Protein AF-A0A5Q4ETY2-F1 (afdb_monomer)

Structure (mmCIF, N/CA/C/O backbone):
data_AF-A0A5Q4ETY2-F1
#
_entry.id   AF-A0A5Q4ETY2-F1
#
loop_
_atom_site.group_PDB
_atom_site.id
_atom_site.type_symbol
_atom_site.label_atom_id
_atom_site.label_alt_id
_atom_site.label_comp_id
_atom_site.label_asym_id
_atom_site.label_entity_id
_atom_site.label_seq_id
_atom_site.pdbx_PDB_ins_code
_atom_site.Cartn_x
_atom_site.Cartn_y
_atom_site.Cartn_z
_atom_site.occupancy
_atom_site.B_iso_or_equiv
_atom_site.auth_seq_id
_atom_site.auth_comp_id
_atom_site.auth_asym_id
_atom_site.auth_atom_id
_atom_site.pdbx_PDB_model_num
ATOM 1 N N . MET A 1 1 ? -18.577 -13.825 6.897 1.00 52.91 1 MET A N 1
ATOM 2 C CA . MET A 1 1 ? -17.342 -14.631 6.805 1.00 52.91 1 MET A CA 1
ATOM 3 C C . MET A 1 1 ? -16.215 -13.731 7.274 1.00 52.91 1 MET A C 1
ATOM 5 O O . MET A 1 1 ? -16.137 -12.620 6.770 1.00 52.91 1 MET A O 1
ATOM 9 N N . GLN A 1 2 ? -15.456 -14.140 8.292 1.00 67.00 2 GLN A N 1
ATOM 10 C CA . GLN A 1 2 ? -14.356 -13.338 8.832 1.00 67.00 2 GLN A CA 1
ATOM 11 C C . GLN A 1 2 ? -13.190 -13.358 7.839 1.00 67.00 2 GLN A C 1
ATOM 13 O O . GLN A 1 2 ? -12.763 -14.435 7.428 1.00 67.00 2 GLN A O 1
ATOM 18 N N . GLU A 1 3 ? -12.705 -12.186 7.436 1.00 76.94 3 GLU A N 1
ATOM 19 C CA . GLU A 1 3 ? -11.568 -12.075 6.523 1.00 76.94 3 GLU A CA 1
ATOM 20 C C . GLU A 1 3 ? -10.256 -12.420 7.245 1.00 76.94 3 GLU A C 1
ATOM 22 O O . GLU A 1 3 ? -9.969 -11.910 8.332 1.00 76.94 3 GLU A O 1
ATOM 27 N N . SER A 1 4 ? -9.447 -13.292 6.640 1.00 89.94 4 SER A N 1
ATOM 28 C CA . SER A 1 4 ? -8.107 -13.605 7.135 1.00 89.94 4 SER A CA 1
ATOM 29 C C . SER A 1 4 ? -7.090 -12.627 6.558 1.00 89.94 4 SER A C 1
ATOM 31 O O . SER A 1 4 ? -6.944 -12.548 5.341 1.00 89.94 4 SER A O 1
ATOM 33 N N . LEU A 1 5 ? -6.309 -11.969 7.422 1.00 90.50 5 LEU A N 1
ATOM 34 C CA . LEU A 1 5 ? -5.205 -11.095 7.005 1.00 90.50 5 LEU A CA 1
ATOM 35 C C . LEU A 1 5 ? -4.257 -11.795 6.020 1.00 90.50 5 LEU A C 1
ATOM 37 O O . LEU A 1 5 ? -3.812 -11.191 5.051 1.00 90.50 5 LEU A O 1
ATOM 41 N N . VAL A 1 6 ? -3.970 -13.080 6.246 1.00 90.06 6 VAL A N 1
ATOM 42 C CA . VAL A 1 6 ? -3.090 -13.874 5.375 1.00 90.06 6 VAL A CA 1
ATOM 43 C C . VAL A 1 6 ? -3.687 -14.022 3.975 1.00 90.06 6 VAL A C 1
ATOM 45 O O . VAL A 1 6 ? -2.955 -13.945 2.992 1.00 90.06 6 VAL A O 1
ATOM 48 N N . GLN A 1 7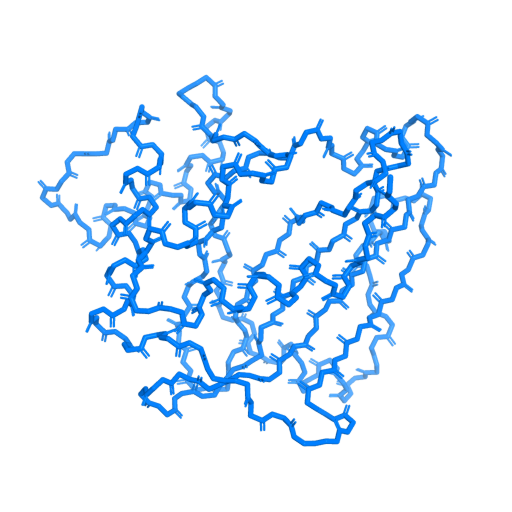 ? -5.007 -14.198 3.866 1.00 90.00 7 GLN A N 1
ATOM 49 C CA . GLN A 1 7 ? -5.684 -14.285 2.571 1.00 90.00 7 GLN A CA 1
ATOM 50 C C . GLN A 1 7 ? -5.663 -12.939 1.843 1.00 90.00 7 GLN A C 1
ATOM 52 O O . GLN A 1 7 ? -5.325 -12.910 0.663 1.00 90.00 7 GLN A O 1
ATOM 57 N N . THR A 1 8 ? -5.937 -11.835 2.545 1.00 90.56 8 THR A N 1
ATOM 58 C CA . THR A 1 8 ? -5.862 -10.478 1.978 1.00 90.56 8 THR A CA 1
ATOM 59 C C . THR A 1 8 ? -4.449 -10.165 1.479 1.00 90.56 8 THR A C 1
ATOM 61 O O . THR A 1 8 ? -4.264 -9.688 0.361 1.00 90.56 8 THR A O 1
ATOM 64 N N . ILE A 1 9 ? -3.425 -10.505 2.270 1.00 90.19 9 ILE A N 1
ATOM 65 C CA . ILE A 1 9 ? -2.016 -10.377 1.879 1.00 90.19 9 ILE A CA 1
ATOM 66 C C . ILE A 1 9 ? -1.708 -11.208 0.631 1.00 90.19 9 ILE A C 1
ATOM 68 O O . ILE A 1 9 ? -1.066 -10.710 -0.291 1.00 90.19 9 ILE A O 1
ATOM 72 N N . LEU A 1 10 ? -2.160 -12.462 0.582 1.00 88.62 10 LEU A N 1
ATOM 73 C CA . LEU A 1 10 ? -1.915 -13.334 -0.564 1.00 88.62 10 LEU A CA 1
ATOM 74 C C . LEU A 1 10 ? -2.568 -12.785 -1.838 1.00 88.62 10 LEU A C 1
ATOM 76 O O . LEU A 1 10 ? -1.923 -12.758 -2.880 1.00 88.62 10 LEU A O 1
ATOM 80 N N . GLN A 1 11 ? -3.809 -12.299 -1.759 1.00 90.56 11 GLN A N 1
ATOM 81 C CA . GLN A 1 11 ? -4.493 -11.665 -2.892 1.00 90.56 11 GLN A CA 1
ATOM 82 C C . GLN A 1 11 ? -3.738 -10.430 -3.392 1.00 90.56 11 GLN A C 1
ATOM 84 O O . GLN A 1 11 ? -3.557 -10.268 -4.596 1.00 90.56 11 GLN A O 1
ATOM 89 N N . GLN A 1 12 ? -3.249 -9.598 -2.472 1.00 89.12 12 GLN A N 1
ATOM 90 C CA . GLN A 1 12 ? -2.416 -8.438 -2.786 1.00 89.12 12 GLN A CA 1
ATOM 91 C C . GLN A 1 12 ? -1.116 -8.824 -3.496 1.00 89.12 12 GLN A C 1
ATOM 93 O O . GLN A 1 12 ? -0.747 -8.184 -4.479 1.00 89.12 12 GLN A O 1
ATOM 98 N N . LEU A 1 13 ? -0.430 -9.867 -3.023 1.00 87.19 13 LEU A N 1
ATOM 99 C CA . LEU A 1 13 ? 0.793 -10.365 -3.654 1.00 87.19 13 LEU A CA 1
ATOM 100 C C . LEU A 1 13 ? 0.520 -10.910 -5.056 1.00 87.19 13 LEU A C 1
ATOM 102 O O . LEU A 1 13 ? 1.205 -10.505 -5.987 1.00 87.19 13 LEU A O 1
ATOM 106 N N . LEU A 1 14 ? -0.501 -11.762 -5.208 1.00 88.31 14 LEU A N 1
ATOM 107 C CA . LEU A 1 14 ? -0.879 -12.354 -6.494 1.00 88.31 14 LEU A CA 1
ATOM 108 C C . LEU A 1 14 ? -1.266 -11.279 -7.513 1.00 88.31 14 LEU A C 1
ATOM 110 O O . LEU A 1 14 ? -0.741 -11.246 -8.618 1.00 88.31 14 LEU A O 1
ATOM 114 N N . ALA A 1 15 ? -2.121 -10.330 -7.132 1.00 89.56 15 ALA A N 1
ATOM 115 C CA . ALA A 1 15 ? -2.534 -9.266 -8.042 1.00 89.56 15 ALA A CA 1
ATOM 116 C C . ALA A 1 15 ? -1.369 -8.358 -8.477 1.00 89.56 15 ALA A C 1
ATOM 118 O O . ALA A 1 15 ? -1.445 -7.726 -9.527 1.00 89.56 15 ALA A O 1
ATOM 119 N N . ARG A 1 16 ? -0.299 -8.278 -7.675 1.00 85.25 16 ARG A N 1
ATOM 120 C CA . ARG A 1 16 ? 0.909 -7.483 -7.954 1.00 85.25 16 ARG A CA 1
ATOM 121 C C . ARG A 1 16 ? 2.041 -8.282 -8.601 1.00 85.25 16 ARG A C 1
ATOM 123 O O . ARG A 1 16 ? 3.030 -7.674 -9.008 1.00 85.25 16 ARG A O 1
ATOM 130 N N . SER A 1 17 ? 1.935 -9.607 -8.663 1.00 85.75 17 SER A N 1
ATOM 131 C CA . SER A 1 17 ? 2.822 -10.442 -9.479 1.00 85.75 17 SER A CA 1
ATOM 132 C C . SER A 1 17 ? 2.385 -10.493 -10.941 1.00 85.75 17 SER A C 1
ATOM 134 O O . SER A 1 17 ? 3.170 -10.907 -11.788 1.00 85.75 17 SER A O 1
ATOM 136 N N . GLU A 1 18 ? 1.154 -10.072 -11.241 1.00 89.50 18 GLU A N 1
ATOM 137 C CA . GLU A 1 18 ? 0.648 -10.024 -12.609 1.00 89.50 18 GLU A CA 1
ATOM 138 C C . GLU A 1 18 ? 1.283 -8.910 -13.447 1.00 89.50 18 GLU A C 1
ATOM 140 O O . GLU A 1 18 ? 1.480 -7.784 -12.989 1.00 89.50 18 GLU A O 1
ATOM 145 N N . ARG A 1 19 ? 1.480 -9.222 -14.732 1.00 87.62 19 ARG A N 1
ATOM 146 C CA . ARG A 1 19 ? 2.031 -8.329 -15.766 1.00 87.62 19 ARG A CA 1
ATOM 147 C C . ARG A 1 19 ? 1.065 -7.254 -16.259 1.00 87.62 19 ARG A C 1
ATOM 149 O O . ARG A 1 19 ? 1.434 -6.447 -17.107 1.00 87.62 19 ARG A O 1
ATOM 156 N N . GLU A 1 20 ? -0.163 -7.247 -15.757 1.00 90.75 20 GLU A N 1
ATOM 157 C CA . GLU A 1 20 ? -1.204 -6.315 -16.170 1.00 90.75 20 GLU A CA 1
ATOM 158 C C . GLU A 1 20 ? -1.696 -5.494 -14.971 1.00 90.75 20 GLU A C 1
ATOM 160 O O . GLU A 1 20 ? -2.181 -6.066 -13.988 1.00 90.75 20 GLU A O 1
ATOM 165 N N . PRO A 1 21 ? -1.663 -4.148 -15.043 1.00 90.38 21 PRO A N 1
ATOM 166 C CA . PRO A 1 21 ? -2.183 -3.293 -13.976 1.00 90.38 21 PRO A CA 1
ATOM 167 C C . PRO A 1 21 ? -3.648 -3.571 -13.617 1.00 90.38 21 PRO A C 1
ATOM 169 O O . PRO A 1 21 ? -4.061 -3.355 -12.476 1.00 90.38 21 PRO A O 1
ATOM 172 N N . ASP A 1 22 ? -4.442 -4.034 -14.586 1.00 93.69 22 ASP A N 1
ATOM 173 C CA . ASP A 1 22 ? -5.883 -4.228 -14.434 1.00 93.69 22 ASP A CA 1
ATOM 174 C C . ASP A 1 22 ? -6.240 -5.327 -13.427 1.00 93.69 22 ASP A C 1
ATOM 176 O O . ASP A 1 22 ? -7.296 -5.230 -12.794 1.00 93.69 22 ASP A O 1
ATOM 180 N N . THR A 1 23 ? -5.359 -6.303 -13.178 1.00 92.38 23 THR A N 1
ATOM 181 C CA . THR A 1 23 ? -5.572 -7.286 -12.105 1.00 92.38 23 THR A CA 1
ATOM 182 C C . THR A 1 23 ? -5.571 -6.605 -10.741 1.00 92.38 23 THR A C 1
ATOM 184 O O . THR A 1 23 ? -6.509 -6.778 -9.956 1.00 92.38 23 THR A O 1
ATOM 187 N N . TYR A 1 24 ? -4.563 -5.772 -10.462 1.00 91.31 24 TYR A N 1
ATOM 188 C CA . TYR A 1 24 ? -4.511 -5.015 -9.213 1.00 91.31 24 TYR A CA 1
ATOM 189 C C . TYR A 1 24 ? -5.669 -4.024 -9.100 1.00 91.31 24 TYR A C 1
ATOM 191 O O . TYR A 1 24 ? -6.286 -3.921 -8.041 1.00 91.31 24 TYR A O 1
ATOM 199 N N . LEU A 1 25 ? -6.002 -3.315 -10.181 1.00 92.88 25 LEU A N 1
ATOM 200 C CA . LEU A 1 25 ? -7.131 -2.383 -10.169 1.00 92.88 25 LEU A CA 1
ATOM 201 C C . LEU A 1 25 ? -8.453 -3.106 -9.905 1.00 92.88 25 LEU A C 1
ATOM 203 O O . LEU A 1 25 ? -9.274 -2.590 -9.156 1.00 92.88 25 LEU A O 1
ATOM 207 N N . SER A 1 26 ? -8.648 -4.302 -10.461 1.00 93.69 26 SER A N 1
ATOM 208 C CA . SER A 1 26 ? -9.836 -5.118 -10.201 1.00 93.69 26 SER A CA 1
ATOM 209 C C . SER A 1 26 ? -9.905 -5.552 -8.743 1.00 93.69 26 SER A C 1
ATOM 211 O O . SER A 1 26 ? -10.959 -5.404 -8.131 1.00 93.69 26 SER A O 1
ATOM 213 N N . LEU A 1 27 ? -8.799 -6.016 -8.149 1.00 92.06 27 LEU A N 1
ATOM 214 C CA . LEU A 1 27 ? -8.739 -6.288 -6.709 1.00 92.06 27 LEU A CA 1
ATOM 215 C C . LEU A 1 27 ? -9.115 -5.035 -5.906 1.00 92.06 27 LEU A C 1
ATOM 217 O O . LEU A 1 27 ? -9.975 -5.098 -5.032 1.00 92.06 27 LEU A O 1
ATOM 221 N N . ALA A 1 28 ? -8.522 -3.891 -6.247 1.00 90.56 28 ALA A N 1
ATOM 222 C CA . ALA A 1 28 ? -8.706 -2.632 -5.538 1.00 90.56 28 ALA A CA 1
ATOM 223 C C . ALA A 1 28 ? -10.161 -2.127 -5.520 1.00 90.56 28 ALA A C 1
ATOM 225 O O . ALA A 1 28 ? -10.555 -1.516 -4.527 1.00 90.56 28 ALA A O 1
ATOM 226 N N . GLU A 1 29 ? -10.949 -2.399 -6.567 1.00 90.44 29 GLU A N 1
ATOM 227 C CA . GLU A 1 29 ? -12.394 -2.094 -6.617 1.00 90.44 29 GLU A CA 1
ATOM 228 C C . GLU A 1 29 ? -13.228 -2.947 -5.652 1.00 90.44 29 GLU A C 1
ATOM 230 O O . GLU A 1 29 ? -14.299 -2.528 -5.218 1.00 90.44 29 GLU A O 1
ATOM 235 N N . HIS A 1 30 ? -12.761 -4.154 -5.326 1.00 87.19 30 HIS A N 1
ATOM 236 C CA . HIS A 1 30 ? -13.459 -5.061 -4.412 1.00 87.19 30 HIS A CA 1
ATOM 237 C C . HIS A 1 30 ? -13.037 -4.860 -2.952 1.00 87.19 30 HIS A C 1
ATOM 239 O O . HIS A 1 30 ? -13.728 -5.317 -2.036 1.00 87.19 30 HIS A O 1
ATOM 245 N N . GLU A 1 31 ? -11.922 -4.169 -2.709 1.00 86.31 31 GLU A N 1
ATOM 246 C CA . GLU A 1 31 ? -11.515 -3.793 -1.361 1.00 86.31 31 GLU A CA 1
ATOM 247 C C . GLU A 1 31 ? -12.444 -2.714 -0.799 1.00 86.31 31 GLU A C 1
ATOM 249 O O . GLU A 1 31 ? -12.913 -1.829 -1.512 1.00 86.31 31 GLU A O 1
ATOM 254 N N . ARG A 1 32 ? -12.685 -2.732 0.517 1.00 84.06 32 ARG A N 1
ATOM 255 C CA . ARG A 1 32 ? -13.557 -1.750 1.193 1.00 84.06 32 ARG A CA 1
ATOM 256 C C . ARG A 1 32 ? -12.852 -0.406 1.418 1.00 84.06 32 ARG A C 1
ATOM 258 O O . ARG A 1 32 ? -12.768 0.109 2.533 1.00 84.06 32 ARG A O 1
ATOM 265 N N . THR A 1 33 ? -12.331 0.143 0.334 1.00 87.94 33 THR A N 1
ATOM 266 C CA . THR A 1 33 ? -11.695 1.455 0.209 1.00 87.94 33 THR A CA 1
ATOM 267 C C . THR A 1 33 ? -12.394 2.219 -0.908 1.00 87.94 33 THR A C 1
ATOM 269 O O . THR A 1 33 ? -13.101 1.625 -1.717 1.00 87.94 33 THR A O 1
ATOM 272 N N . ARG A 1 34 ? -12.208 3.534 -0.972 1.00 91.31 34 ARG A N 1
ATOM 273 C CA . ARG A 1 34 ? -12.668 4.336 -2.112 1.00 91.31 34 ARG A CA 1
ATOM 274 C C . ARG A 1 34 ? -11.490 4.991 -2.802 1.00 91.31 34 ARG A C 1
ATOM 276 O O . ARG A 1 34 ? -10.504 5.312 -2.146 1.00 91.31 34 ARG A O 1
ATOM 283 N N . TRP A 1 35 ? -11.612 5.270 -4.090 1.00 92.81 35 TRP A N 1
ATOM 284 C CA . TRP A 1 35 ? -10.650 6.121 -4.781 1.00 92.81 35 TRP A CA 1
ATOM 285 C C . TRP A 1 35 ? -10.584 7.512 -4.139 1.00 92.81 35 TRP A C 1
ATOM 287 O O . TRP A 1 35 ? -11.595 8.044 -3.659 1.00 92.81 35 TRP A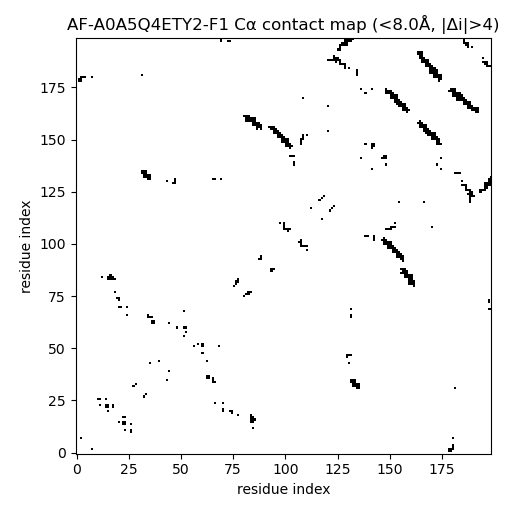 O 1
ATOM 297 N N . ILE A 1 36 ? -9.380 8.082 -4.113 1.00 92.81 36 ILE A N 1
ATOM 298 C CA . ILE A 1 36 ? -9.193 9.502 -3.829 1.00 92.81 36 ILE A CA 1
ATOM 299 C C . ILE A 1 36 ? -9.944 10.322 -4.891 1.00 92.81 36 ILE A C 1
ATOM 301 O O . ILE A 1 36 ? -9.931 9.977 -6.075 1.00 92.81 36 ILE A O 1
ATOM 305 N N . SER A 1 37 ? -10.638 11.372 -4.469 1.00 93.06 37 SER A N 1
ATOM 306 C CA . SER A 1 37 ? -11.443 12.246 -5.322 1.00 93.06 37 SER A CA 1
ATOM 307 C C . SER A 1 37 ? -10.919 13.679 -5.298 1.00 93.06 37 SER A C 1
ATOM 309 O O . SER A 1 37 ? -10.107 14.056 -4.453 1.00 93.06 37 SER A O 1
ATOM 311 N N . GLU A 1 38 ? -11.399 14.520 -6.212 1.00 93.88 38 GLU A N 1
ATOM 312 C CA . GLU A 1 38 ? -11.041 15.945 -6.253 1.00 93.88 38 GLU A CA 1
ATOM 313 C C . GLU A 1 38 ? -11.383 16.711 -4.962 1.00 93.88 38 GLU A C 1
ATOM 315 O O . GLU A 1 38 ? -10.762 17.734 -4.677 1.00 93.88 38 GLU A O 1
ATOM 320 N N . GLN A 1 39 ? -12.339 16.196 -4.184 1.00 92.88 39 GLN A N 1
ATOM 321 C CA . GLN A 1 39 ? -12.824 16.784 -2.934 1.00 92.88 39 GLN A CA 1
ATOM 322 C C . GLN A 1 39 ? -11.944 16.415 -1.734 1.00 92.88 39 GLN A C 1
ATOM 324 O O . GLN A 1 39 ? -12.093 17.004 -0.662 1.00 92.88 39 GLN A O 1
ATOM 329 N N . ASP A 1 40 ? -11.045 15.438 -1.889 1.00 92.00 40 ASP A N 1
ATOM 330 C CA . ASP A 1 40 ? -10.141 15.043 -0.817 1.00 92.00 40 ASP A CA 1
ATOM 331 C C . ASP A 1 40 ? -9.101 16.129 -0.506 1.00 92.00 40 ASP A C 1
ATOM 333 O O . ASP A 1 40 ? -8.696 16.887 -1.397 1.00 92.00 40 ASP A O 1
ATOM 337 N N . PRO A 1 41 ? -8.627 16.202 0.755 1.00 90.94 41 PRO A N 1
ATOM 338 C CA . PRO A 1 41 ? -7.659 17.205 1.176 1.00 90.94 41 PRO A CA 1
ATOM 339 C C . PRO A 1 41 ? -6.417 17.255 0.278 1.00 90.94 41 PRO A C 1
ATOM 341 O O . PRO A 1 41 ? -5.852 16.225 -0.090 1.00 90.94 41 PRO A O 1
ATOM 344 N N . GLU A 1 42 ? -5.923 18.466 0.001 1.00 90.44 42 GLU A N 1
ATOM 345 C CA . GLU A 1 42 ? -4.766 18.696 -0.881 1.00 90.44 42 GLU A CA 1
ATOM 346 C C . GLU A 1 42 ? -3.524 17.887 -0.473 1.00 90.44 42 GLU A C 1
ATOM 348 O O . GLU A 1 42 ? -2.734 17.480 -1.320 1.00 90.44 42 GLU A O 1
ATOM 353 N N . GLN A 1 43 ? -3.362 17.606 0.822 1.00 88.19 43 GLN A N 1
ATOM 354 C CA . GLN A 1 43 ? -2.254 16.801 1.337 1.00 88.19 43 GLN A CA 1
ATOM 355 C C . GLN A 1 43 ? -2.206 15.381 0.743 1.00 88.19 43 GLN A C 1
ATOM 357 O O . GLN A 1 43 ? -1.110 14.862 0.535 1.00 88.19 43 GLN A O 1
ATOM 362 N N . GLU A 1 44 ? -3.362 14.773 0.449 1.00 86.50 44 GLU A N 1
ATOM 363 C CA . GLU A 1 44 ? -3.444 13.424 -0.125 1.00 86.50 44 GLU A CA 1
ATOM 364 C C . GLU A 1 44 ? -3.001 13.451 -1.599 1.00 86.50 44 GLU A C 1
ATOM 366 O O . GLU A 1 44 ? -2.308 12.554 -2.078 1.00 86.50 44 GLU A O 1
ATOM 371 N N . TRP A 1 45 ? -3.308 14.547 -2.302 1.00 90.38 45 TRP A N 1
ATOM 372 C CA . TRP A 1 45 ? -2.928 14.761 -3.698 1.00 90.38 45 TRP A CA 1
ATOM 373 C C . TRP A 1 45 ? -1.488 15.225 -3.892 1.00 90.38 45 TRP A C 1
ATOM 375 O O . TRP A 1 45 ? -0.882 14.896 -4.910 1.00 90.38 45 TRP A O 1
ATOM 385 N N . ARG A 1 46 ? -0.923 15.977 -2.943 1.00 89.69 46 ARG A N 1
ATOM 386 C CA . ARG A 1 46 ? 0.381 16.644 -3.087 1.00 89.69 46 ARG A CA 1
ATOM 387 C C . ARG A 1 46 ? 1.484 15.695 -3.548 1.00 89.69 46 ARG A C 1
ATOM 389 O O . ARG A 1 46 ? 2.216 16.002 -4.484 1.00 89.69 46 ARG A O 1
ATOM 396 N N . LEU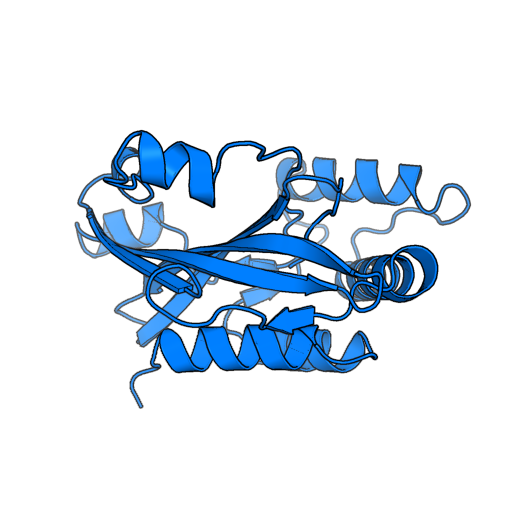 A 1 47 ? 1.601 14.545 -2.889 1.00 85.12 47 LEU A N 1
ATOM 397 C CA . LEU A 1 47 ? 2.631 13.556 -3.201 1.00 85.12 47 LEU A CA 1
ATOM 398 C C . LEU A 1 47 ? 2.376 12.899 -4.567 1.00 85.12 47 LEU A C 1
ATOM 400 O O . LEU A 1 47 ? 3.297 12.784 -5.374 1.00 85.12 47 LEU A O 1
ATOM 404 N N . ILE A 1 48 ? 1.124 12.538 -4.857 1.00 89.88 48 ILE A N 1
ATOM 405 C CA . ILE A 1 48 ? 0.722 11.951 -6.143 1.00 89.88 48 ILE A CA 1
ATOM 406 C C . ILE A 1 48 ? 1.044 12.906 -7.294 1.00 89.88 48 ILE A C 1
ATOM 408 O O . ILE A 1 48 ? 1.641 12.491 -8.285 1.00 89.88 48 ILE A O 1
ATOM 412 N N . LYS A 1 49 ? 0.700 14.188 -7.140 1.00 91.62 49 LYS A N 1
ATOM 413 C CA . LYS A 1 49 ? 0.950 15.236 -8.130 1.00 91.62 49 LYS A CA 1
ATOM 414 C C . LYS A 1 49 ? 2.436 15.373 -8.438 1.00 91.62 49 LYS A C 1
ATOM 416 O O . LYS A 1 49 ? 2.818 15.286 -9.598 1.00 91.62 49 LYS A O 1
ATOM 421 N N . MET A 1 50 ? 3.275 15.498 -7.407 1.00 89.50 50 MET A N 1
ATOM 422 C CA . MET A 1 50 ? 4.728 15.599 -7.587 1.00 89.50 50 MET A CA 1
ATOM 423 C C . MET A 1 50 ? 5.300 14.394 -8.344 1.00 89.50 50 MET A C 1
ATOM 425 O O . MET A 1 50 ? 6.152 14.555 -9.215 1.00 89.50 50 MET A O 1
ATOM 429 N N . ARG A 1 51 ? 4.829 13.178 -8.035 1.00 88.25 51 ARG A N 1
ATOM 430 C CA . ARG A 1 51 ? 5.253 11.967 -8.752 1.00 88.25 51 ARG A CA 1
ATOM 431 C C . ARG A 1 51 ? 4.750 11.959 -10.196 1.00 88.25 51 ARG A C 1
ATOM 433 O O . ARG A 1 51 ? 5.505 11.573 -11.081 1.00 88.25 51 ARG A O 1
ATOM 440 N N . HIS A 1 52 ? 3.511 12.391 -10.428 1.00 90.94 52 HIS A N 1
ATOM 441 C CA . HIS A 1 52 ? 2.897 12.441 -11.755 1.00 90.94 52 HIS A CA 1
ATOM 442 C C . HIS A 1 52 ? 3.652 13.397 -12.672 1.00 90.94 52 HIS A C 1
ATOM 444 O O . HIS A 1 52 ? 4.058 13.002 -13.755 1.00 90.94 52 HIS A O 1
ATOM 450 N N . GLU A 1 53 ? 3.892 14.625 -12.218 1.00 92.00 53 GLU A N 1
ATOM 451 C CA . GLU A 1 53 ? 4.622 15.644 -12.980 1.00 92.00 53 GLU A CA 1
ATOM 452 C C . GLU A 1 53 ? 6.073 15.222 -13.262 1.00 92.00 53 GLU A C 1
ATOM 454 O O . GLU A 1 53 ? 6.616 15.559 -14.308 1.00 92.00 53 GLU A O 1
ATOM 459 N N . GLY A 1 54 ? 6.692 14.448 -12.363 1.00 90.12 54 GLY A N 1
ATOM 460 C CA . GLY A 1 54 ? 8.043 13.924 -12.566 1.00 90.12 54 GLY A CA 1
ATOM 461 C C . GLY A 1 54 ? 8.138 12.765 -13.565 1.00 90.12 54 GLY A C 1
ATOM 462 O O . GLY A 1 54 ? 9.147 12.652 -14.253 1.00 90.12 54 GLY A O 1
ATOM 463 N N . LEU A 1 55 ? 7.126 11.894 -13.635 1.00 89.38 55 LEU A N 1
ATOM 464 C CA . LEU A 1 55 ? 7.125 10.733 -14.539 1.00 89.38 55 LEU A CA 1
ATOM 465 C C . LEU A 1 55 ? 6.464 11.012 -15.891 1.00 89.38 55 LEU A C 1
ATOM 467 O O . LEU A 1 55 ? 6.834 10.405 -16.892 1.00 89.38 55 LEU A O 1
ATOM 471 N N . PHE A 1 56 ? 5.481 11.908 -15.918 1.00 92.75 56 PHE A N 1
ATOM 472 C CA . PHE A 1 56 ? 4.646 12.190 -17.080 1.00 92.75 56 PHE A CA 1
ATOM 473 C C . PHE A 1 56 ? 4.542 13.706 -17.311 1.00 92.75 56 PHE A C 1
ATOM 475 O O . PHE A 1 56 ? 3.450 14.268 -17.198 1.00 92.75 56 PHE A O 1
ATOM 482 N N . PRO A 1 57 ? 5.661 14.388 -17.618 1.00 92.31 57 PRO A N 1
ATOM 483 C CA . PRO A 1 57 ? 5.698 15.849 -17.718 1.00 92.31 57 PRO A CA 1
ATOM 484 C C . PRO A 1 57 ? 4.751 16.412 -18.791 1.00 92.31 57 PRO A C 1
ATOM 486 O O . PRO A 1 57 ? 4.234 17.514 -18.631 1.00 92.31 57 PRO A O 1
ATOM 489 N N . ASP A 1 58 ? 4.475 15.640 -19.845 1.00 93.75 58 ASP A N 1
ATOM 490 C CA . ASP A 1 58 ? 3.610 16.048 -20.959 1.00 93.75 58 ASP A CA 1
ATOM 491 C C . ASP A 1 58 ? 2.119 15.745 -20.728 1.00 93.75 58 ASP A C 1
ATOM 493 O O . ASP A 1 58 ? 1.269 16.073 -21.559 1.00 93.75 58 ASP A O 1
ATOM 497 N N . ILE A 1 59 ? 1.774 15.104 -19.609 1.00 93.06 59 ILE A N 1
ATOM 498 C CA . ILE A 1 59 ? 0.397 14.738 -19.276 1.00 93.06 59 ILE A CA 1
ATOM 499 C C . ILE A 1 59 ? -0.129 15.697 -18.209 1.00 93.06 59 ILE A C 1
ATOM 501 O O . ILE A 1 59 ? 0.457 15.856 -17.139 1.00 93.06 59 ILE A O 1
ATOM 505 N N . HIS A 1 60 ? -1.284 16.312 -18.469 1.00 93.12 60 HIS A N 1
ATOM 506 C CA . HIS A 1 60 ? -1.927 17.176 -17.485 1.00 93.12 60 HIS A CA 1
ATOM 507 C C . HIS A 1 60 ? -2.406 16.373 -16.268 1.00 93.12 60 HIS A C 1
ATOM 509 O O . HIS A 1 60 ? -3.081 15.352 -16.400 1.00 93.12 60 HIS A O 1
ATOM 515 N N . PHE A 1 61 ? -2.086 16.862 -15.072 1.00 93.69 61 PHE A N 1
ATOM 516 C CA . PHE A 1 61 ? -2.548 16.274 -13.822 1.00 93.69 61 PHE A CA 1
ATOM 517 C C . PHE A 1 61 ? -4.047 16.544 -13.610 1.00 93.69 61 PHE A C 1
ATOM 519 O O . PHE A 1 61 ? -4.453 17.693 -13.440 1.00 93.69 61 PHE A O 1
ATOM 526 N N . ASN A 1 62 ? -4.863 15.487 -13.567 1.00 92.50 62 ASN A N 1
ATOM 527 C CA . ASN A 1 62 ? -6.315 15.581 -13.401 1.00 92.50 62 ASN A CA 1
ATOM 528 C C . ASN A 1 62 ? -6.796 14.778 -12.182 1.00 92.50 62 ASN A C 1
ATOM 530 O O . ASN A 1 62 ? -6.788 13.550 -12.198 1.00 92.50 62 ASN A O 1
ATOM 534 N N . LYS A 1 63 ? -7.299 15.456 -11.144 1.00 92.44 63 LYS A N 1
ATOM 535 C CA . LYS A 1 63 ? -7.782 14.809 -9.909 1.00 92.44 63 LYS A CA 1
ATOM 536 C C . LYS A 1 63 ? -8.995 13.888 -10.103 1.00 92.44 63 LYS A C 1
ATOM 538 O O . LYS A 1 63 ? -9.241 13.032 -9.259 1.00 92.44 63 LYS A O 1
ATOM 543 N N . ASN A 1 64 ? -9.716 14.005 -11.215 1.00 92.81 64 ASN A N 1
ATOM 544 C CA . ASN A 1 64 ? -10.841 13.121 -11.535 1.00 92.81 64 ASN A CA 1
ATOM 545 C C . ASN A 1 64 ? -10.408 11.769 -12.129 1.00 92.81 64 ASN A C 1
ATOM 547 O O . ASN A 1 64 ? -11.234 10.889 -12.353 1.00 92.81 64 ASN A O 1
ATOM 551 N N . GLU A 1 65 ? -9.107 11.570 -12.343 1.00 93.19 65 GLU A N 1
ATOM 552 C CA . GLU A 1 65 ? -8.545 10.394 -13.008 1.00 93.19 65 GLU A CA 1
ATOM 553 C C . GLU A 1 65 ? -7.695 9.523 -12.070 1.00 93.19 65 GLU A C 1
ATOM 555 O O . GLU A 1 65 ? -6.795 8.828 -12.531 1.00 93.19 65 GLU A O 1
ATOM 560 N N . ALA A 1 66 ? -7.956 9.521 -10.755 1.00 92.81 66 ALA A N 1
ATOM 561 C CA . ALA A 1 66 ? -7.174 8.769 -9.759 1.00 92.81 66 ALA A CA 1
ATOM 562 C C . ALA A 1 66 ? -6.839 7.329 -10.191 1.00 92.81 66 ALA A C 1
ATOM 564 O O . ALA A 1 66 ? -5.675 6.924 -10.191 1.00 92.81 66 ALA A O 1
ATOM 565 N N . LYS A 1 67 ? -7.853 6.575 -10.631 1.00 94.31 67 LYS A N 1
ATOM 566 C CA . LYS A 1 67 ? -7.695 5.195 -11.108 1.00 94.31 67 LYS A CA 1
ATOM 567 C C . LYS A 1 67 ? -6.811 5.100 -12.354 1.00 94.31 67 LYS A C 1
ATOM 569 O O . LYS A 1 67 ? -5.950 4.227 -12.434 1.00 94.31 67 LYS A O 1
ATOM 574 N N . LEU A 1 68 ? -7.003 5.997 -13.321 1.00 94.38 68 LEU A N 1
ATOM 575 C CA . LEU A 1 68 ? -6.214 6.029 -14.554 1.00 94.38 68 LEU A CA 1
ATOM 576 C C . LEU A 1 68 ? -4.760 6.437 -14.277 1.00 94.38 68 LEU A C 1
ATOM 578 O O . LEU A 1 68 ? -3.841 5.857 -14.850 1.00 94.38 68 LEU A O 1
ATOM 582 N N . MET A 1 69 ? -4.533 7.377 -13.359 1.00 93.94 69 MET A N 1
ATOM 583 C CA . MET A 1 69 ? -3.194 7.748 -12.902 1.00 93.94 69 MET A CA 1
ATOM 584 C C . MET A 1 69 ? -2.483 6.571 -12.235 1.00 93.94 69 MET A C 1
ATOM 586 O O . MET A 1 69 ? -1.337 6.284 -12.576 1.00 93.94 69 MET A O 1
ATOM 590 N N . LEU A 1 70 ? -3.166 5.837 -11.351 1.00 93.25 70 LEU A N 1
ATOM 591 C CA . LEU A 1 70 ? -2.602 4.625 -10.765 1.00 93.25 70 LEU A CA 1
ATOM 592 C C . LEU A 1 70 ? -2.283 3.575 -11.838 1.00 93.25 70 LEU A C 1
ATOM 594 O O . LEU A 1 70 ? -1.199 2.998 -11.806 1.00 93.25 70 LEU A O 1
ATOM 598 N N . ARG A 1 71 ? -3.179 3.359 -12.813 1.00 93.69 71 ARG A N 1
ATOM 599 C CA . ARG A 1 71 ? -2.927 2.460 -13.953 1.00 93.69 71 ARG A CA 1
ATOM 600 C C . ARG A 1 71 ? -1.627 2.827 -14.670 1.00 93.69 71 ARG A C 1
ATOM 602 O O . ARG A 1 71 ? -0.801 1.951 -14.898 1.00 93.69 71 ARG A O 1
ATOM 609 N N . ARG A 1 72 ? -1.431 4.115 -14.985 1.00 92.94 72 ARG A N 1
ATOM 610 C CA . ARG A 1 72 ? -0.215 4.626 -15.644 1.00 92.94 72 ARG A CA 1
ATOM 611 C C . ARG A 1 72 ? 1.032 4.406 -14.793 1.00 92.94 72 ARG A C 1
ATOM 613 O O . ARG A 1 72 ? 2.048 3.983 -15.327 1.00 92.94 72 ARG A O 1
ATOM 620 N N . PHE A 1 73 ? 0.963 4.652 -13.485 1.00 91.25 73 PHE A N 1
ATOM 621 C CA . PHE A 1 73 ? 2.094 4.398 -12.591 1.00 91.25 73 PHE A CA 1
ATOM 622 C C . PHE A 1 73 ? 2.462 2.921 -12.504 1.00 91.25 73 PHE A C 1
ATOM 624 O O . PHE A 1 73 ? 3.643 2.595 -12.565 1.00 91.25 73 PHE A O 1
ATOM 631 N N . LEU A 1 74 ? 1.477 2.032 -12.382 1.00 89.31 74 LEU A N 1
ATOM 632 C CA . LEU A 1 74 ? 1.727 0.592 -12.373 1.00 89.31 74 LEU A CA 1
ATOM 633 C C . LEU A 1 74 ? 2.336 0.143 -13.701 1.00 89.31 74 LEU A C 1
ATOM 635 O O . LEU A 1 74 ? 3.355 -0.534 -13.686 1.00 89.31 74 LEU A O 1
ATOM 639 N N . GLN A 1 75 ? 1.777 0.590 -14.829 1.00 91.50 75 GLN A N 1
ATOM 640 C CA . GLN A 1 75 ? 2.313 0.277 -16.153 1.00 91.50 75 GLN A CA 1
ATOM 641 C C . GLN A 1 75 ? 3.759 0.763 -16.313 1.00 91.50 75 GLN A C 1
ATOM 643 O O . GLN A 1 75 ? 4.622 -0.007 -16.710 1.00 91.50 75 GLN A O 1
ATOM 648 N N . HIS A 1 76 ? 4.052 2.003 -15.916 1.00 89.56 76 HIS A N 1
ATOM 649 C CA . HIS A 1 76 ? 5.408 2.547 -15.964 1.00 89.56 76 HIS A CA 1
ATOM 650 C C . HIS A 1 76 ? 6.400 1.731 -15.120 1.00 89.56 76 HIS A C 1
ATOM 652 O O . HIS A 1 76 ? 7.504 1.443 -15.570 1.00 89.56 76 HIS A O 1
ATOM 658 N N . GLU A 1 77 ? 6.028 1.323 -13.900 1.00 84.69 77 GLU A N 1
ATOM 659 C CA . GLU A 1 77 ? 6.902 0.479 -13.073 1.00 84.69 77 GLU A CA 1
ATOM 660 C C . GLU A 1 77 ? 7.060 -0.939 -13.666 1.00 84.69 77 GLU A C 1
ATOM 662 O O . GLU A 1 77 ? 8.079 -1.591 -13.437 1.00 84.69 77 GLU A O 1
ATOM 667 N N . LEU A 1 78 ? 6.083 -1.458 -14.410 1.00 85.31 78 LEU A N 1
ATOM 668 C CA . LEU A 1 78 ? 6.215 -2.737 -15.118 1.00 85.31 78 LEU A CA 1
ATOM 669 C C . LEU A 1 78 ? 7.178 -2.622 -16.302 1.00 85.31 78 LEU A C 1
ATOM 671 O O . LEU A 1 78 ? 8.118 -3.410 -16.388 1.00 85.31 78 LEU A O 1
ATOM 675 N N . ASP A 1 79 ? 6.987 -1.611 -17.146 1.00 87.31 79 ASP A N 1
ATOM 676 C CA . ASP A 1 79 ? 7.739 -1.434 -18.390 1.00 87.31 79 ASP A CA 1
ATOM 677 C C . ASP A 1 79 ? 9.201 -1.044 -18.128 1.00 87.31 79 ASP A C 1
ATOM 679 O O . ASP A 1 79 ? 10.120 -1.650 -18.676 1.00 87.31 79 ASP A O 1
ATOM 683 N N . GLU A 1 80 ? 9.436 -0.074 -17.241 1.00 82.88 80 GLU A N 1
ATOM 684 C CA . GLU A 1 80 ? 10.773 0.499 -17.027 1.00 82.88 80 GLU A CA 1
ATOM 685 C C . GLU A 1 80 ? 11.594 -0.251 -15.975 1.00 82.88 80 GLU A C 1
ATOM 687 O O . GLU A 1 80 ? 12.823 -0.184 -15.961 1.00 82.88 80 GLU A O 1
ATOM 692 N N . ARG A 1 81 ? 10.927 -0.927 -15.033 1.00 73.38 81 ARG A N 1
ATOM 693 C CA . ARG A 1 81 ? 11.584 -1.515 -13.850 1.00 73.38 81 ARG A CA 1
ATOM 694 C C . ARG A 1 81 ? 11.365 -3.012 -13.711 1.00 73.38 81 ARG A C 1
ATOM 696 O O . ARG A 1 81 ? 11.840 -3.587 -12.729 1.00 73.38 81 ARG A O 1
ATOM 703 N N . GLN A 1 82 ? 10.652 -3.632 -14.657 1.00 77.94 82 GLN A N 1
ATOM 704 C CA . GLN A 1 82 ? 10.340 -5.065 -14.653 1.00 77.94 82 GLN A CA 1
ATOM 705 C C . GLN A 1 82 ? 9.799 -5.506 -13.287 1.00 77.94 82 GLN A C 1
ATOM 707 O O . GLN A 1 82 ? 10.246 -6.486 -12.690 1.00 77.94 82 GLN A O 1
ATOM 712 N N . SER A 1 83 ? 8.900 -4.692 -12.724 1.00 70.75 83 SER A N 1
ATOM 713 C CA . SER A 1 83 ? 8.601 -4.701 -11.288 1.00 70.75 83 SER A CA 1
ATOM 714 C C . SER A 1 83 ? 7.598 -5.766 -10.824 1.00 70.75 83 SER A C 1
ATOM 716 O O . SER A 1 83 ? 7.125 -5.685 -9.682 1.00 70.75 83 SER A O 1
ATOM 718 N N . ASN A 1 84 ? 7.307 -6.759 -11.671 1.00 77.88 84 ASN A N 1
ATOM 719 C CA . ASN A 1 84 ? 6.528 -7.942 -11.301 1.00 77.88 84 ASN A CA 1
ATOM 720 C C . ASN A 1 84 ? 7.176 -8.650 -10.122 1.00 77.88 84 ASN A C 1
ATOM 722 O O . ASN A 1 84 ? 8.390 -8.833 -10.106 1.00 77.88 84 ASN A O 1
ATOM 726 N N . LEU A 1 85 ? 6.364 -9.037 -9.144 1.00 76.25 85 LEU A N 1
ATOM 727 C CA . LEU A 1 85 ? 6.837 -9.619 -7.894 1.00 76.25 85 LEU A CA 1
ATOM 728 C C . LEU A 1 85 ? 6.930 -11.140 -7.949 1.00 76.25 85 LEU A C 1
ATOM 730 O O . LEU A 1 85 ? 5.962 -11.813 -8.285 1.00 76.25 85 LEU A O 1
ATOM 734 N N . ILE A 1 86 ? 8.053 -11.671 -7.480 1.00 78.06 86 ILE A N 1
ATOM 735 C CA . ILE A 1 86 ? 8.268 -13.087 -7.191 1.00 78.06 86 ILE A CA 1
ATOM 736 C C . ILE A 1 86 ? 8.623 -13.203 -5.707 1.00 78.06 86 ILE A C 1
ATOM 738 O O . ILE A 1 86 ? 9.517 -12.517 -5.219 1.00 78.06 86 ILE A O 1
ATOM 742 N N . ALA A 1 87 ? 7.931 -14.055 -4.953 1.00 71.00 87 ALA A N 1
ATOM 743 C CA . ALA A 1 87 ? 8.323 -14.338 -3.572 1.00 71.00 87 ALA A CA 1
ATOM 744 C C . ALA A 1 87 ? 9.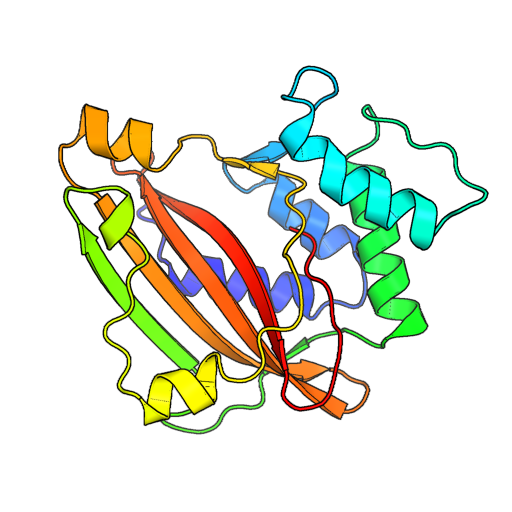575 -15.234 -3.561 1.00 71.00 87 ALA A C 1
ATOM 746 O O . ALA A 1 87 ? 9.579 -16.279 -4.206 1.00 71.00 87 ALA A O 1
ATOM 747 N N . ILE A 1 88 ? 10.621 -14.841 -2.825 1.00 74.19 88 ILE A N 1
ATOM 748 C CA . ILE A 1 88 ? 11.934 -15.530 -2.842 1.00 74.19 88 ILE A CA 1
ATOM 749 C C . ILE A 1 88 ? 12.435 -15.967 -1.459 1.00 74.19 88 ILE A C 1
ATOM 751 O O . ILE A 1 88 ? 13.611 -16.266 -1.278 1.00 74.19 88 ILE A O 1
ATOM 755 N N . GLY A 1 89 ? 11.564 -15.968 -0.456 1.00 63.16 89 GLY A N 1
ATOM 756 C CA . GLY A 1 89 ? 11.940 -16.328 0.904 1.00 63.16 89 GLY A CA 1
ATOM 757 C C . GLY A 1 89 ? 11.754 -17.810 1.212 1.00 63.16 89 GLY A C 1
ATOM 758 O O . GLY A 1 89 ? 10.616 -18.278 1.224 1.00 63.16 89 GLY A O 1
ATOM 759 N N . ASP A 1 90 ? 12.831 -18.515 1.567 1.00 57.88 90 ASP A N 1
ATOM 760 C CA . ASP A 1 90 ? 12.761 -19.773 2.308 1.00 57.88 90 ASP A CA 1
ATOM 761 C C . ASP A 1 90 ? 13.099 -19.550 3.801 1.00 57.88 90 ASP A C 1
ATOM 763 O O . ASP A 1 90 ? 13.990 -18.797 4.190 1.00 57.88 90 ASP A O 1
ATOM 767 N N . GLY A 1 91 ? 12.305 -20.144 4.696 1.00 65.00 91 GLY A N 1
ATOM 768 C CA . GLY A 1 91 ? 12.542 -20.088 6.144 1.00 65.00 91 GLY A CA 1
ATOM 769 C C . GLY A 1 91 ? 12.114 -18.798 6.867 1.00 65.00 91 GLY A C 1
ATOM 770 O O . GLY A 1 91 ? 11.266 -18.032 6.411 1.00 65.00 91 GLY A O 1
ATOM 771 N N . ILE A 1 92 ? 12.674 -18.588 8.067 1.00 64.00 92 ILE A N 1
ATOM 772 C CA . ILE A 1 92 ? 12.220 -17.584 9.058 1.00 64.00 92 ILE A CA 1
ATOM 773 C C . ILE A 1 92 ? 12.379 -16.122 8.614 1.00 64.00 92 ILE A C 1
ATOM 775 O O . ILE A 1 92 ? 11.793 -15.227 9.220 1.00 64.00 92 ILE A O 1
ATOM 779 N N . TRP A 1 93 ? 13.162 -15.889 7.563 1.00 71.25 93 TRP A N 1
ATOM 780 C CA . TRP A 1 93 ? 13.426 -14.566 7.003 1.00 71.25 93 TRP A CA 1
ATOM 781 C C . TRP A 1 93 ? 12.659 -14.305 5.702 1.00 71.25 93 TRP A C 1
ATOM 783 O O . TRP A 1 93 ? 12.781 -13.230 5.129 1.00 71.25 93 TRP A O 1
ATOM 793 N N . GLY A 1 94 ? 11.840 -15.254 5.234 1.00 82.81 94 GLY A N 1
ATOM 794 C CA . GLY A 1 94 ? 11.043 -15.068 4.022 1.00 82.81 94 GLY A CA 1
ATOM 795 C C . GLY A 1 94 ? 9.822 -14.172 4.223 1.00 82.81 94 GLY A C 1
ATOM 796 O O . GLY A 1 94 ? 9.485 -13.369 3.352 1.00 82.81 94 GLY A O 1
ATOM 797 N N . ALA A 1 95 ? 9.185 -14.270 5.389 1.00 87.50 95 ALA A N 1
ATOM 798 C CA . ALA A 1 95 ? 8.057 -13.433 5.768 1.00 87.50 95 ALA A CA 1
ATOM 799 C C . ALA A 1 95 ? 7.973 -13.260 7.289 1.00 87.50 95 ALA A C 1
ATOM 801 O O . ALA A 1 95 ? 8.282 -14.169 8.060 1.00 87.50 95 ALA A O 1
ATOM 802 N N . ARG A 1 96 ? 7.491 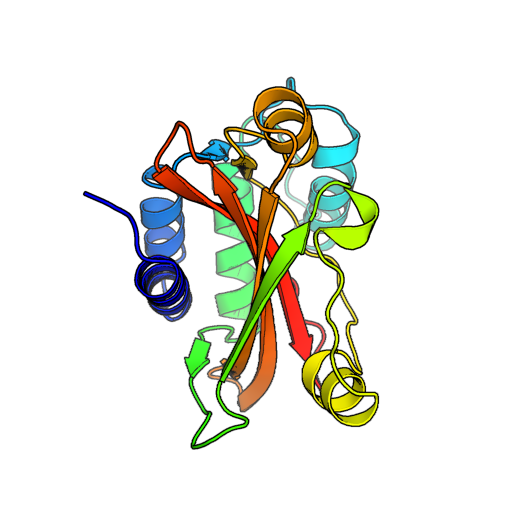-12.098 7.724 1.00 87.75 96 ARG A N 1
ATOM 803 C CA . ARG A 1 96 ? 7.258 -11.755 9.126 1.00 87.75 96 ARG A CA 1
ATOM 804 C C . ARG A 1 96 ? 5.943 -10.999 9.244 1.00 87.75 96 ARG A C 1
ATOM 806 O O . ARG A 1 96 ? 5.692 -10.057 8.499 1.00 87.75 96 ARG A O 1
ATOM 813 N N . VAL A 1 97 ? 5.121 -11.392 10.211 1.00 89.38 97 VAL A N 1
ATOM 814 C CA . VAL A 1 97 ? 3.904 -10.664 10.583 1.00 89.38 97 VAL A CA 1
ATOM 815 C C . VAL A 1 97 ? 3.984 -10.354 12.069 1.00 89.38 97 VAL A C 1
ATOM 817 O O . VAL A 1 97 ? 4.089 -11.262 12.891 1.00 89.38 97 VAL A O 1
ATOM 820 N N . HIS A 1 98 ? 3.959 -9.071 12.406 1.00 89.81 98 HIS A N 1
ATOM 821 C CA . HIS A 1 98 ? 3.935 -8.577 13.774 1.00 89.81 98 HIS A CA 1
ATOM 822 C C . HIS A 1 98 ? 2.565 -7.974 14.056 1.00 89.81 98 HIS A C 1
ATOM 824 O O . HIS A 1 98 ? 2.201 -6.975 13.439 1.00 89.81 98 HIS A O 1
ATOM 830 N N . VAL A 1 99 ? 1.809 -8.580 14.968 1.00 90.81 99 VAL A N 1
ATOM 831 C CA . VAL A 1 99 ? 0.479 -8.101 15.357 1.00 90.81 99 VAL A CA 1
ATOM 832 C C . VAL A 1 99 ? 0.591 -7.359 16.678 1.00 90.81 99 VAL A C 1
ATOM 834 O O . VAL A 1 99 ? 1.136 -7.898 17.637 1.00 90.81 99 VAL A O 1
ATOM 837 N N . ASN A 1 100 ? 0.048 -6.146 16.738 1.00 91.75 100 ASN A N 1
ATOM 838 C CA . ASN A 1 100 ? 0.000 -5.347 17.954 1.00 91.75 100 ASN A CA 1
ATOM 839 C C . ASN A 1 100 ? -1.451 -5.030 18.340 1.00 91.75 100 ASN A C 1
ATOM 841 O O . ASN A 1 100 ? -2.354 -4.981 17.501 1.00 91.75 100 ASN A O 1
ATOM 845 N N . ARG A 1 101 ? -1.672 -4.799 19.633 1.00 93.69 101 ARG A N 1
ATOM 846 C CA . ARG A 1 101 ? -2.917 -4.288 20.199 1.00 93.69 101 ARG A CA 1
ATOM 847 C C . ARG A 1 101 ? -2.608 -2.989 20.929 1.00 93.69 101 ARG A C 1
ATOM 849 O O . ARG A 1 101 ? -1.960 -3.009 21.969 1.00 93.69 101 ARG A O 1
ATOM 856 N N . SER A 1 102 ? -3.142 -1.880 20.433 1.00 92.75 102 SER A N 1
ATOM 857 C CA . SER A 1 102 ? -2.869 -0.546 20.971 1.00 92.75 102 SER A CA 1
ATOM 858 C C . SER A 1 102 ? -4.138 0.171 21.434 1.00 92.75 102 SER A C 1
ATOM 860 O O . SER A 1 102 ? -5.235 -0.097 20.947 1.00 92.75 102 SER A O 1
ATOM 862 N N . ARG A 1 103 ? -3.978 1.109 22.374 1.00 93.38 103 ARG A N 1
ATOM 863 C CA . ARG A 1 103 ? -5.006 2.082 22.790 1.00 93.38 103 ARG A CA 1
ATOM 864 C C . ARG A 1 103 ? -4.711 3.507 22.314 1.00 93.38 103 ARG A C 1
ATOM 866 O O . ARG A 1 103 ? -5.527 4.398 22.529 1.00 93.38 103 ARG A O 1
ATOM 873 N N . THR A 1 104 ? -3.563 3.729 21.682 1.00 89.12 104 THR A N 1
ATOM 874 C CA . THR A 1 104 ? -3.126 5.033 21.175 1.00 89.12 104 THR A CA 1
ATOM 875 C C . THR A 1 104 ? -2.775 4.923 19.694 1.00 89.12 104 THR A C 1
ATOM 877 O O . THR A 1 104 ? -2.455 3.845 19.182 1.00 89.12 104 THR A O 1
ATOM 880 N N . ARG A 1 105 ? -2.839 6.048 18.978 1.00 84.62 105 ARG A N 1
ATOM 881 C CA . ARG A 1 105 ? -2.417 6.100 17.574 1.00 84.62 105 ARG A CA 1
ATOM 882 C C . AR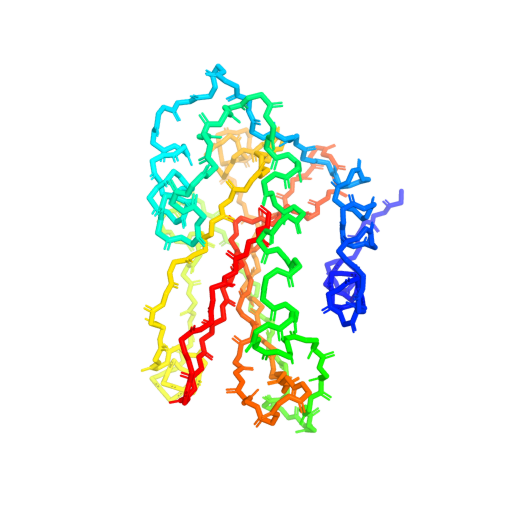G A 1 105 ? -0.909 5.895 17.442 1.00 84.62 105 ARG A C 1
ATOM 884 O O . ARG A 1 105 ? -0.481 5.197 16.527 1.00 84.62 105 ARG A O 1
ATOM 891 N N . ASP A 1 106 ? -0.138 6.498 18.340 1.00 80.88 106 ASP A N 1
ATOM 892 C CA . ASP A 1 106 ? 1.323 6.535 18.254 1.00 80.88 106 ASP A CA 1
ATOM 893 C C . ASP A 1 106 ? 1.927 5.133 18.407 1.00 80.88 106 ASP A C 1
ATOM 895 O O . ASP A 1 106 ? 2.838 4.770 17.663 1.00 80.88 106 ASP A O 1
ATOM 899 N N . ASP A 1 107 ? 1.321 4.291 19.248 1.00 79.44 107 ASP A N 1
ATOM 900 C CA . ASP A 1 107 ? 1.772 2.910 19.443 1.00 79.44 107 ASP A CA 1
ATOM 901 C C . ASP A 1 107 ? 1.176 1.942 18.402 1.00 79.44 107 ASP A C 1
ATOM 903 O O . ASP A 1 107 ? 1.609 0.795 18.288 1.00 79.44 107 ASP A O 1
ATOM 907 N N . ALA A 1 108 ? 0.180 2.375 17.614 1.00 76.12 108 ALA A N 1
ATOM 908 C CA . ALA A 1 108 ? -0.582 1.487 16.735 1.00 76.12 108 ALA A CA 1
ATOM 909 C C . ALA A 1 108 ? 0.296 0.799 15.681 1.00 76.12 108 ALA A C 1
ATOM 911 O O . ALA A 1 108 ? 0.050 -0.353 15.362 1.00 76.12 108 ALA A O 1
ATOM 912 N N . PHE A 1 109 ? 1.337 1.447 15.161 1.00 78.81 109 PHE A N 1
ATOM 913 C CA . PHE A 1 109 ? 2.262 0.823 14.201 1.00 78.81 109 PHE A CA 1
ATOM 914 C C . PHE A 1 109 ? 3.682 0.677 14.739 1.00 78.81 109 PHE A C 1
ATOM 916 O O . PHE A 1 109 ? 4.613 0.479 13.954 1.00 78.81 109 PHE A O 1
ATOM 923 N N . TYR A 1 110 ? 3.854 0.768 16.059 1.00 73.88 110 TYR A N 1
ATOM 924 C CA . TYR A 1 110 ? 5.126 0.434 16.675 1.00 73.88 110 TYR A CA 1
ATOM 925 C C . TYR A 1 110 ? 5.416 -1.055 16.457 1.00 73.88 110 TYR A C 1
ATOM 927 O O . TYR A 1 110 ? 4.527 -1.905 16.567 1.00 73.88 110 TYR A O 1
ATOM 935 N N . SER A 1 111 ? 6.654 -1.361 16.085 1.00 68.50 111 SER A N 1
ATOM 936 C CA . SER A 1 111 ? 7.117 -2.730 15.905 1.00 68.50 111 SER A CA 1
ATOM 937 C C . SER A 1 111 ? 8.222 -3.000 16.912 1.00 68.50 111 SER A C 1
ATOM 939 O O . SER A 1 111 ? 9.252 -2.329 16.848 1.00 68.50 111 SER A O 1
ATOM 941 N N . ASP A 1 112 ? 8.043 -4.007 17.768 1.00 75.75 112 ASP A N 1
ATOM 942 C CA . ASP A 1 112 ? 9.042 -4.463 18.749 1.00 75.75 112 ASP A CA 1
ATOM 943 C C . ASP A 1 112 ? 10.161 -5.282 18.076 1.00 75.75 112 ASP A C 1
ATOM 945 O O . ASP A 1 112 ? 10.635 -6.292 18.596 1.00 75.75 112 ASP A O 1
ATOM 949 N N . LEU A 1 113 ? 10.566 -4.878 16.870 1.00 82.31 113 LEU A N 1
ATOM 950 C CA . LEU A 1 113 ? 11.672 -5.506 16.169 1.00 82.31 113 LEU A CA 1
ATOM 951 C C . LEU A 1 113 ? 12.957 -5.225 16.944 1.00 82.31 113 LEU A C 1
ATOM 953 O O . LEU A 1 113 ? 13.262 -4.078 17.282 1.00 82.31 113 LEU A O 1
ATOM 957 N N . SER A 1 114 ? 13.759 -6.264 17.151 1.00 85.88 114 SER A N 1
ATOM 958 C CA . SER A 1 114 ? 15.135 -6.090 17.611 1.00 85.88 114 SER A CA 1
ATOM 959 C C . SER A 1 114 ? 15.911 -5.157 16.668 1.00 85.88 114 SER A C 1
ATOM 961 O O . SER A 1 114 ? 15.514 -4.905 15.525 1.00 85.88 114 SER A O 1
ATOM 963 N N . LYS A 1 115 ? 17.059 -4.638 17.116 1.00 84.50 115 LYS A N 1
ATOM 964 C CA . LYS A 1 115 ? 17.920 -3.802 16.263 1.00 84.50 115 LYS A CA 1
ATOM 965 C C . LYS A 1 115 ? 18.323 -4.530 14.973 1.00 84.50 115 LYS A C 1
ATOM 967 O O . LYS A 1 115 ? 18.356 -3.914 13.911 1.00 84.50 115 LYS A O 1
ATOM 972 N N . GLU A 1 116 ? 18.604 -5.827 15.066 1.00 84.75 116 GLU A N 1
ATOM 973 C CA . GLU A 1 116 ? 18.978 -6.675 13.930 1.00 84.75 116 GLU A CA 1
ATOM 974 C C . GLU A 1 116 ? 17.804 -6.876 12.968 1.00 84.75 116 GLU A C 1
ATOM 976 O O . GLU A 1 116 ? 17.952 -6.635 11.772 1.00 84.75 116 GLU A O 1
ATOM 981 N N . GLU A 1 117 ? 16.615 -7.210 13.479 1.00 84.19 117 GLU A N 1
ATOM 982 C CA . GLU A 1 117 ? 15.404 -7.319 12.656 1.00 84.19 117 GLU A CA 1
ATOM 983 C C . GLU A 1 117 ? 15.032 -5.980 12.013 1.00 84.19 117 GLU A C 1
ATOM 985 O O . GLU A 1 117 ? 14.635 -5.938 10.852 1.00 84.19 117 GLU A O 1
ATOM 990 N N . SER A 1 118 ? 15.187 -4.874 12.739 1.00 82.94 118 SER A N 1
ATOM 991 C CA . SER A 1 118 ? 14.949 -3.532 12.208 1.00 82.94 118 SER A CA 1
ATOM 992 C C . SER A 1 118 ? 15.908 -3.216 11.064 1.00 82.94 118 SER A C 1
ATOM 994 O O . SER A 1 118 ? 15.482 -2.713 10.029 1.00 82.94 118 SER A O 1
ATOM 996 N N . LEU A 1 119 ? 17.196 -3.537 11.200 1.00 80.69 119 LEU A N 1
ATOM 997 C CA . LEU A 1 119 ? 18.169 -3.356 10.120 1.00 80.69 119 LEU A CA 1
ATOM 998 C C . LEU A 1 119 ? 17.851 -4.243 8.916 1.00 80.69 119 LEU A C 1
ATOM 1000 O O . LEU A 1 119 ? 17.906 -3.771 7.782 1.00 80.69 119 LEU A O 1
ATOM 1004 N N . TYR A 1 120 ? 17.481 -5.496 9.160 1.00 80.50 120 TYR A N 1
ATOM 1005 C CA . TYR A 1 120 ? 17.131 -6.441 8.109 1.00 80.50 120 TYR A CA 1
ATOM 1006 C C . TYR A 1 120 ? 15.882 -5.996 7.336 1.00 80.50 120 TYR A C 1
ATOM 1008 O O . TYR A 1 120 ? 15.917 -5.863 6.116 1.00 80.50 120 TYR A O 1
ATOM 1016 N N . TRP A 1 121 ? 14.789 -5.688 8.037 1.00 81.38 121 TRP A N 1
ATOM 1017 C CA . TRP A 1 121 ? 13.503 -5.390 7.409 1.00 81.38 121 TRP A CA 1
ATOM 1018 C C . TRP A 1 121 ? 13.348 -3.924 6.972 1.00 81.38 121 TRP A C 1
ATOM 1020 O O . TRP A 1 121 ? 12.637 -3.644 6.003 1.00 81.38 121 TRP A O 1
ATOM 1030 N N . LEU A 1 122 ? 13.979 -2.973 7.665 1.00 78.62 122 LEU A N 1
ATOM 1031 C CA . LEU A 1 122 ? 13.749 -1.531 7.483 1.00 78.62 122 LEU A CA 1
ATOM 1032 C C . LEU A 1 122 ? 15.007 -0.736 7.102 1.00 78.62 122 LEU A C 1
ATOM 1034 O O . LEU A 1 122 ? 14.881 0.443 6.767 1.00 78.62 122 LEU A O 1
ATOM 1038 N N . GLY A 1 123 ? 16.201 -1.340 7.139 1.00 64.62 123 GLY A N 1
ATOM 1039 C CA . GLY A 1 123 ? 17.498 -0.644 7.157 1.00 64.62 123 GLY A CA 1
ATOM 1040 C C . GLY A 1 123 ? 17.818 0.278 5.974 1.00 64.62 123 GLY A C 1
ATOM 1041 O O . GLY A 1 123 ? 18.777 1.042 6.051 1.00 64.62 123 GLY A O 1
ATOM 1042 N N . ARG A 1 124 ? 17.022 0.252 4.899 1.00 61.03 124 ARG A N 1
ATOM 1043 C CA . ARG A 1 124 ? 17.107 1.174 3.755 1.00 61.03 124 ARG A CA 1
ATOM 1044 C C . ARG A 1 124 ? 15.718 1.543 3.228 1.00 61.03 124 ARG A C 1
ATOM 1046 O O . ARG A 1 124 ? 15.421 1.391 2.045 1.00 61.03 124 ARG A O 1
ATOM 1053 N N . SER A 1 125 ? 14.828 2.011 4.105 1.00 55.53 125 SER A N 1
ATOM 1054 C CA . SER A 1 125 ? 13.563 2.602 3.653 1.00 55.53 125 SER A CA 1
ATOM 1055 C C . SER A 1 125 ? 13.837 3.909 2.917 1.00 55.53 125 SER A C 1
ATOM 1057 O O . SER A 1 125 ? 13.973 4.962 3.533 1.00 55.53 125 SER A O 1
ATOM 1059 N N . THR A 1 126 ? 13.957 3.842 1.596 1.00 51.25 126 THR A N 1
ATOM 1060 C CA . THR A 1 126 ? 14.361 4.991 0.784 1.00 51.25 126 THR A CA 1
ATOM 1061 C C . THR A 1 126 ? 13.178 5.792 0.232 1.00 51.25 126 THR A C 1
ATOM 1063 O O . THR A 1 126 ? 13.397 6.916 -0.207 1.00 51.25 126 THR A O 1
ATOM 1066 N N . HIS A 1 127 ? 11.937 5.275 0.242 1.00 57.81 127 HIS A N 1
ATOM 1067 C CA . HIS A 1 127 ? 10.835 5.905 -0.505 1.00 57.81 127 HIS A CA 1
ATOM 1068 C C . HIS A 1 127 ? 9.459 5.840 0.168 1.00 57.81 127 HIS A C 1
ATOM 1070 O O . HIS A 1 127 ? 9.129 4.910 0.902 1.00 57.81 127 HIS A O 1
ATOM 1076 N N . ASN A 1 128 ? 8.647 6.856 -0.143 1.00 60.34 128 ASN A N 1
ATOM 1077 C CA . ASN A 1 128 ? 7.270 7.005 0.312 1.00 60.34 128 ASN A CA 1
ATOM 1078 C C . ASN A 1 128 ? 6.308 6.160 -0.532 1.00 60.34 128 ASN A C 1
ATOM 1080 O O . ASN A 1 128 ? 6.475 6.013 -1.743 1.00 60.34 128 ASN A O 1
ATOM 1084 N N . ALA A 1 129 ? 5.272 5.645 0.120 1.00 71.81 129 ALA A N 1
ATOM 1085 C CA . ALA A 1 129 ? 4.130 5.036 -0.539 1.00 71.81 129 ALA A CA 1
ATOM 1086 C C . ALA A 1 129 ? 3.125 6.117 -0.964 1.00 71.81 129 ALA A C 1
ATOM 1088 O O . ALA A 1 129 ? 2.796 6.991 -0.160 1.00 71.81 129 ALA A O 1
ATOM 1089 N N . PHE A 1 130 ? 2.604 6.038 -2.186 1.00 82.69 130 PHE A N 1
ATOM 1090 C CA . PHE A 1 130 ? 1.561 6.938 -2.680 1.00 82.69 130 PHE A CA 1
ATOM 1091 C C . PHE A 1 130 ? 0.203 6.249 -2.576 1.00 82.69 130 PHE A C 1
ATOM 1093 O O . PHE A 1 130 ? -0.015 5.193 -3.171 1.00 82.69 130 PHE A O 1
ATOM 1100 N N . ARG A 1 131 ? -0.699 6.852 -1.801 1.00 86.06 131 ARG A N 1
ATOM 1101 C CA . ARG A 1 131 ? -2.041 6.332 -1.547 1.00 86.06 131 ARG A CA 1
ATOM 1102 C C . ARG A 1 131 ? -3.029 6.923 -2.548 1.00 86.06 131 ARG A C 1
ATOM 110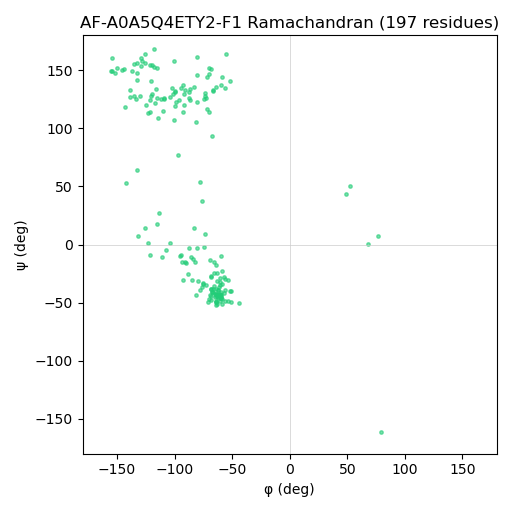4 O O . ARG A 1 131 ? -3.325 8.106 -2.487 1.00 86.06 131 ARG A O 1
ATOM 1111 N N . PHE A 1 132 ? -3.578 6.088 -3.414 1.00 91.44 132 PHE A N 1
ATOM 1112 C CA . PHE A 1 132 ? -4.660 6.420 -4.342 1.00 91.44 132 PHE A CA 1
ATOM 1113 C C . PHE A 1 132 ? -6.042 6.067 -3.802 1.00 91.44 132 PHE A C 1
ATOM 1115 O O . PHE A 1 132 ? -7.054 6.413 -4.416 1.00 91.44 132 PHE A O 1
ATOM 1122 N N . ARG A 1 133 ? -6.098 5.353 -2.676 1.00 90.31 133 ARG A N 1
ATOM 1123 C CA . ARG A 1 133 ? -7.347 4.865 -2.100 1.00 90.31 133 ARG A CA 1
ATOM 1124 C C . ARG A 1 133 ? -7.464 5.203 -0.625 1.00 90.31 133 ARG A C 1
ATOM 1126 O O . ARG A 1 133 ? -6.579 4.907 0.173 1.00 90.31 133 ARG A O 1
ATOM 1133 N N . MET A 1 134 ? -8.583 5.813 -0.267 1.00 88.81 134 MET A N 1
ATOM 1134 C CA . MET A 1 134 ? -8.920 6.190 1.096 1.00 88.81 134 MET A CA 1
ATOM 1135 C C . MET A 1 134 ? -9.609 5.024 1.810 1.00 88.81 134 MET A C 1
ATOM 1137 O O . MET A 1 134 ? -10.527 4.411 1.250 1.00 88.81 134 MET A O 1
ATOM 1141 N N . PRO A 1 135 ? -9.200 4.703 3.047 1.00 89.25 135 PRO A N 1
ATOM 1142 C CA . PRO A 1 135 ? -9.835 3.642 3.810 1.00 89.25 135 PRO A CA 1
ATOM 1143 C C . PRO A 1 135 ? -11.249 4.045 4.253 1.00 89.25 135 PRO A C 1
ATOM 1145 O O . PRO A 1 135 ? -11.524 5.221 4.483 1.00 89.25 135 PRO A O 1
ATOM 1148 N N . ALA A 1 136 ? -12.140 3.064 4.427 1.00 86.50 136 ALA A N 1
ATOM 1149 C CA . ALA A 1 136 ? -13.504 3.300 4.922 1.00 86.50 136 ALA A CA 1
ATOM 1150 C C . ALA A 1 136 ? -13.575 3.721 6.405 1.00 86.50 136 ALA A C 1
ATOM 1152 O O . ALA A 1 136 ? -14.634 4.141 6.874 1.00 86.50 136 ALA A O 1
ATOM 1153 N N . ALA A 1 137 ? -12.473 3.568 7.138 1.00 91.12 137 ALA A N 1
ATOM 1154 C CA . ALA A 1 137 ? -12.286 4.052 8.497 1.00 91.12 137 ALA A CA 1
ATOM 1155 C C . ALA A 1 137 ? -10.805 4.366 8.720 1.00 91.12 137 ALA A C 1
ATOM 1157 O O . ALA A 1 137 ? -9.925 3.753 8.121 1.00 9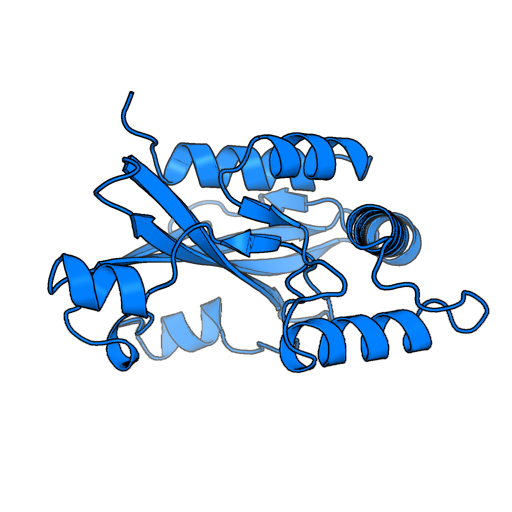1.12 137 ALA A O 1
ATOM 1158 N N . THR A 1 138 ? -10.515 5.300 9.607 1.00 91.44 138 THR A N 1
ATOM 1159 C CA . THR A 1 138 ? -9.168 5.656 10.044 1.00 91.44 138 THR A CA 1
ATOM 1160 C C . THR A 1 138 ? -8.854 5.010 11.390 1.00 91.44 138 THR A C 1
ATOM 1162 O O . THR A 1 138 ? -9.745 4.708 12.183 1.00 91.44 138 THR A O 1
ATOM 1165 N N . VAL A 1 139 ? -7.564 4.863 11.704 1.00 92.56 139 VAL A N 1
ATOM 1166 C CA . VAL A 1 139 ? -7.101 4.388 13.021 1.00 92.56 139 VAL A CA 1
ATOM 1167 C C . VAL A 1 139 ? -7.725 5.190 14.170 1.00 92.56 139 VAL A C 1
ATOM 1169 O O . VAL A 1 139 ? -8.135 4.608 15.170 1.00 92.56 139 VAL A O 1
ATOM 1172 N N . ASN A 1 140 ? -7.850 6.511 14.012 1.00 93.94 140 ASN A N 1
ATOM 1173 C CA . ASN A 1 140 ? -8.438 7.380 15.030 1.00 93.94 140 ASN A CA 1
ATOM 1174 C C . ASN A 1 140 ? -9.927 7.099 15.243 1.00 93.94 140 ASN A C 1
ATOM 1176 O O . ASN A 1 140 ? -10.377 7.072 16.382 1.00 93.94 140 ASN A O 1
ATOM 1180 N N . GLU A 1 141 ? -10.685 6.862 14.174 1.00 95.06 141 GLU A N 1
ATOM 1181 C CA . GLU A 1 141 ? -12.108 6.521 14.278 1.00 95.06 141 GLU A CA 1
ATOM 1182 C C . GLU A 1 141 ? -12.314 5.154 14.938 1.00 95.06 141 GLU A C 1
ATOM 1184 O O . GLU A 1 141 ? -13.227 4.994 15.746 1.00 95.06 141 GLU A O 1
ATOM 1189 N N . ILE A 1 142 ? -11.454 4.169 14.649 1.00 95.94 142 ILE A N 1
ATOM 1190 C CA . ILE A 1 142 ? -11.489 2.863 15.327 1.00 95.94 142 ILE A CA 1
ATOM 1191 C C . ILE A 1 142 ? -11.169 3.023 16.816 1.00 95.94 142 ILE A C 1
ATOM 1193 O O . ILE A 1 142 ? -11.930 2.554 17.661 1.00 95.94 142 ILE A O 1
ATOM 1197 N N . LEU A 1 143 ? -10.086 3.730 17.147 1.00 95.38 143 LEU A N 1
ATOM 1198 C CA . LEU A 1 143 ? -9.695 3.995 18.532 1.00 95.38 143 LEU A CA 1
ATOM 1199 C C . LEU A 1 143 ? -10.772 4.763 19.300 1.00 95.38 143 LEU A C 1
ATOM 1201 O O . LEU A 1 143 ? -11.052 4.426 20.445 1.00 95.38 143 LEU A O 1
ATOM 1205 N N . HIS A 1 144 ? -11.406 5.756 18.677 1.00 96.62 144 HIS A N 1
ATOM 1206 C CA . HIS A 1 144 ? -12.467 6.534 19.309 1.00 96.62 144 HIS A CA 1
ATOM 1207 C C . HIS A 1 144 ? -13.701 5.678 19.624 1.00 96.62 144 HIS A C 1
ATOM 1209 O O . HIS A 1 144 ? -14.260 5.791 20.712 1.00 96.62 144 HIS A O 1
ATOM 1215 N N . ARG A 1 145 ? -14.110 4.797 18.700 1.00 96.06 145 ARG A N 1
ATOM 1216 C CA . ARG A 1 145 ? -15.311 3.958 18.859 1.00 96.06 145 ARG A CA 1
ATOM 1217 C C . ARG A 1 145 ? -15.096 2.754 19.775 1.00 96.06 145 ARG A C 1
ATOM 1219 O O . ARG A 1 145 ? -15.991 2.410 20.539 1.00 96.06 145 ARG A O 1
ATOM 1226 N N . HIS A 1 146 ? -13.931 2.110 19.703 1.00 96.44 146 HIS A N 1
ATOM 1227 C CA . HIS A 1 146 ? -13.677 0.836 20.390 1.00 96.44 146 HIS A CA 1
ATOM 1228 C C . HIS A 1 146 ? -12.683 0.938 21.554 1.00 96.44 146 HIS A C 1
ATOM 1230 O O . HIS A 1 146 ? -12.512 -0.027 22.298 1.00 96.44 146 HIS A O 1
ATOM 1236 N N . GLY A 1 147 ? -11.984 2.067 21.711 1.00 95.31 147 GLY A N 1
ATOM 1237 C CA . GLY A 1 147 ? -10.948 2.264 22.734 1.00 95.31 147 GLY A CA 1
ATOM 1238 C C . GLY A 1 147 ?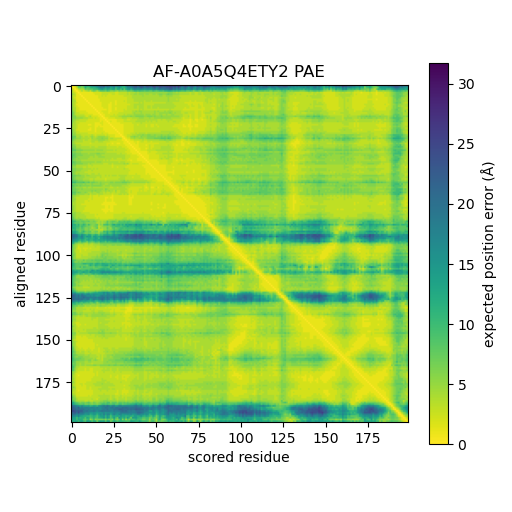 -9.686 1.416 22.537 1.00 95.31 147 GLY A C 1
ATOM 1239 O O . GLY A 1 147 ? -8.766 1.469 23.354 1.00 95.31 147 GLY A O 1
ATOM 1240 N N . VAL A 1 148 ? -9.640 0.603 21.480 1.00 95.50 148 VAL A N 1
ATOM 1241 C CA . VAL A 1 148 ? -8.540 -0.301 21.155 1.00 95.50 148 VAL A CA 1
ATOM 1242 C C . VAL A 1 148 ? -8.508 -0.566 19.655 1.00 95.50 148 VAL A C 1
ATOM 1244 O O . VAL A 1 148 ? -9.548 -0.594 18.999 1.00 95.50 148 VAL A O 1
ATOM 1247 N N . ILE A 1 149 ? -7.315 -0.795 19.122 1.00 95.44 149 ILE A N 1
ATOM 1248 C CA . ILE A 1 149 ? -7.098 -1.198 17.738 1.00 95.44 149 ILE A CA 1
ATOM 1249 C C . ILE A 1 149 ? -6.123 -2.370 17.677 1.00 95.44 149 ILE A C 1
ATOM 1251 O O . ILE A 1 149 ? -5.151 -2.422 18.433 1.00 95.44 149 ILE A O 1
ATOM 1255 N N . PHE A 1 150 ? -6.393 -3.306 16.771 1.00 94.81 150 PHE A N 1
ATOM 1256 C CA . PHE A 1 150 ? -5.438 -4.335 16.382 1.00 94.81 150 PHE A CA 1
ATOM 1257 C C . PHE A 1 150 ? -4.794 -3.926 15.069 1.00 94.81 150 PHE A C 1
ATOM 1259 O O . PHE A 1 150 ? -5.487 -3.541 14.125 1.00 94.81 150 PHE A O 1
ATOM 1266 N N . THR A 1 151 ? -3.478 -4.018 15.010 1.00 94.81 151 THR A N 1
ATOM 1267 C CA . THR A 1 151 ? -2.691 -3.683 13.830 1.00 94.81 151 THR A CA 1
ATOM 1268 C C . THR A 1 151 ? -1.759 -4.821 13.479 1.00 94.81 151 THR A C 1
ATOM 1270 O O . THR A 1 151 ? -1.434 -5.658 14.320 1.00 94.81 151 THR A O 1
ATOM 1273 N N . ALA A 1 152 ? -1.334 -4.860 12.224 1.00 93.31 152 ALA A N 1
ATOM 1274 C CA . ALA A 1 152 ? -0.340 -5.804 11.762 1.00 93.31 152 ALA A CA 1
ATOM 1275 C C . ALA A 1 152 ? 0.686 -5.102 10.875 1.00 93.31 152 ALA A C 1
ATOM 1277 O O . ALA A 1 152 ? 0.325 -4.437 9.904 1.00 93.31 152 ALA A O 1
ATOM 1278 N N . SER A 1 153 ? 1.961 -5.279 11.198 1.00 91.19 153 SER A N 1
ATOM 1279 C CA . SER A 1 153 ? 3.082 -4.946 10.326 1.00 91.19 153 SER A CA 1
ATOM 1280 C C . SER A 1 153 ? 3.551 -6.224 9.644 1.00 91.19 153 SER A C 1
ATOM 1282 O O . SER A 1 153 ? 3.878 -7.209 10.302 1.00 91.19 153 SER A O 1
ATOM 1284 N N . VAL A 1 154 ? 3.551 -6.212 8.321 1.00 90.81 154 VAL A N 1
ATOM 1285 C CA . VAL A 1 154 ? 3.843 -7.348 7.452 1.00 90.81 154 VAL A CA 1
ATOM 1286 C C . VAL A 1 154 ? 5.105 -7.023 6.670 1.00 90.81 154 VAL A C 1
ATOM 1288 O O . VAL A 1 154 ? 5.232 -5.925 6.131 1.00 90.81 154 VAL A O 1
ATOM 1291 N N . TYR A 1 155 ? 6.021 -7.978 6.609 1.00 88.31 155 TYR A N 1
ATOM 1292 C CA . TYR A 1 155 ? 7.299 -7.881 5.914 1.00 88.31 155 TYR A CA 1
ATOM 1293 C C . TYR A 1 155 ? 7.473 -9.156 5.096 1.00 88.31 155 TYR A C 1
ATOM 1295 O O . TYR A 1 155 ? 7.344 -10.247 5.651 1.00 88.31 155 TYR A O 1
ATOM 1303 N N . ILE A 1 156 ? 7.708 -9.047 3.792 1.00 89.00 156 ILE A N 1
ATOM 1304 C CA . ILE A 1 156 ? 7.843 -10.206 2.898 1.00 89.00 156 ILE A CA 1
ATOM 1305 C C . ILE A 1 156 ? 8.980 -9.948 1.926 1.00 89.00 156 ILE A C 1
ATOM 1307 O O . ILE A 1 156 ? 8.993 -8.928 1.241 1.00 89.00 156 ILE A O 1
ATOM 1311 N N . MET A 1 157 ? 9.921 -10.882 1.841 1.00 86.50 157 MET A N 1
ATOM 1312 C CA . MET A 1 157 ? 10.976 -10.812 0.840 1.00 86.50 157 MET A CA 1
ATOM 1313 C C . MET A 1 157 ? 10.447 -11.166 -0.544 1.00 86.50 157 MET A C 1
ATOM 1315 O O . MET A 1 157 ? 9.898 -12.248 -0.768 1.00 86.50 157 MET A O 1
ATOM 1319 N N . VAL A 1 158 ? 10.669 -10.253 -1.481 1.00 84.44 158 VAL A N 1
ATOM 1320 C CA . VAL A 1 158 ? 10.304 -10.409 -2.884 1.00 84.44 158 VAL A CA 1
ATOM 1321 C C . VAL A 1 158 ? 11.474 -10.018 -3.785 1.00 84.44 158 VAL A C 1
ATOM 1323 O O . VAL A 1 158 ? 12.364 -9.252 -3.407 1.00 84.44 158 VAL A O 1
ATOM 1326 N N . GLU A 1 159 ? 11.465 -10.562 -4.989 1.00 82.31 159 GLU A N 1
ATOM 1327 C CA . GLU A 1 159 ? 12.376 -10.258 -6.082 1.00 82.31 159 GLU A CA 1
ATOM 1328 C C . GLU A 1 159 ? 11.552 -9.758 -7.263 1.00 82.31 159 GLU A C 1
ATOM 1330 O O . GLU A 1 159 ? 10.455 -10.261 -7.509 1.00 82.31 159 GLU A O 1
ATOM 1335 N N . SER A 1 160 ? 12.047 -8.749 -7.972 1.00 79.31 160 SER A N 1
ATOM 1336 C CA . SER A 1 160 ? 11.471 -8.385 -9.262 1.00 79.31 160 SER A CA 1
ATOM 1337 C C . SER A 1 160 ? 11.979 -9.304 -10.373 1.00 79.31 160 SER A C 1
ATOM 1339 O O . SER A 1 160 ? 13.047 -9.893 -10.243 1.00 79.31 160 SER A O 1
ATOM 1341 N N . GLU A 1 161 ? 11.294 -9.370 -11.515 1.00 77.56 161 GLU A N 1
ATOM 1342 C CA . GLU A 1 161 ? 11.820 -10.083 -12.696 1.00 77.56 161 GLU A CA 1
ATOM 1343 C C . GLU A 1 161 ? 13.192 -9.552 -13.152 1.00 77.56 161 GLU A C 1
ATOM 1345 O O . GLU A 1 161 ? 14.014 -10.309 -13.662 1.00 77.56 161 GLU A O 1
ATOM 1350 N N . GLY A 1 162 ? 13.477 -8.270 -12.898 1.00 75.31 162 GLY A N 1
ATOM 1351 C CA . GLY A 1 162 ? 14.798 -7.665 -13.100 1.00 75.31 162 GLY A CA 1
ATOM 1352 C C . GLY A 1 162 ? 15.862 -8.059 -12.060 1.00 75.31 162 GLY A C 1
ATOM 1353 O O . GLY A 1 162 ? 16.919 -7.431 -12.013 1.00 75.31 162 GLY A O 1
ATOM 1354 N N . GLY A 1 163 ? 15.589 -9.026 -11.177 1.00 77.44 163 GLY A N 1
ATOM 1355 C CA . GLY A 1 163 ? 16.516 -9.538 -10.159 1.00 77.44 163 GLY A CA 1
ATOM 1356 C C . GLY A 1 163 ? 16.708 -8.632 -8.937 1.00 77.44 163 GLY A C 1
ATOM 1357 O O . GLY A 1 163 ? 17.570 -8.895 -8.096 1.00 77.44 163 GLY A O 1
ATOM 1358 N N . SER A 1 164 ? 15.932 -7.549 -8.811 1.00 77.75 164 SER A N 1
ATOM 1359 C CA . SER A 1 164 ? 16.044 -6.637 -7.668 1.00 77.75 164 SER A CA 1
ATOM 1360 C C . SER A 1 164 ? 15.315 -7.194 -6.454 1.00 77.75 164 SER A C 1
ATOM 1362 O O . SER A 1 164 ? 14.105 -7.404 -6.496 1.00 77.75 164 SER A O 1
ATOM 1364 N N . LYS A 1 165 ? 16.035 -7.360 -5.343 1.00 79.50 165 LYS A N 1
ATOM 1365 C CA . LYS A 1 165 ? 15.487 -7.870 -4.081 1.00 79.50 165 LYS A CA 1
ATOM 1366 C C . LYS A 1 165 ? 15.075 -6.743 -3.149 1.00 79.50 165 LYS A C 1
ATOM 1368 O O . LYS A 1 165 ? 15.824 -5.783 -2.936 1.00 79.50 165 LYS A O 1
ATOM 1373 N N . TYR A 1 166 ? 13.897 -6.872 -2.557 1.00 80.12 166 TYR A N 1
ATOM 1374 C CA . TYR A 1 166 ? 13.409 -5.936 -1.555 1.00 80.12 166 TYR A CA 1
ATOM 1375 C C . TYR A 1 166 ? 12.403 -6.586 -0.616 1.00 80.12 166 TYR A C 1
ATOM 1377 O O . TYR A 1 166 ? 11.788 -7.609 -0.902 1.00 80.12 166 TYR A O 1
ATOM 1385 N N . ASN A 1 167 ? 12.227 -5.950 0.528 1.00 83.12 167 ASN A N 1
ATOM 1386 C CA . ASN A 1 167 ? 11.170 -6.249 1.460 1.00 83.12 167 ASN A CA 1
ATOM 1387 C C . ASN A 1 167 ? 9.909 -5.462 1.082 1.00 83.12 167 ASN A C 1
ATOM 1389 O O . ASN A 1 167 ? 9.908 -4.233 0.983 1.00 83.12 167 ASN A O 1
ATOM 1393 N N . TRP A 1 168 ? 8.816 -6.181 0.883 1.00 85.56 168 TRP A N 1
ATOM 1394 C CA . TRP A 1 168 ? 7.480 -5.624 0.829 1.00 85.56 168 TRP A CA 1
ATOM 1395 C C . TRP A 1 168 ? 6.953 -5.422 2.251 1.00 85.56 168 TRP A C 1
ATOM 1397 O O . TRP A 1 168 ? 6.586 -6.370 2.945 1.00 85.56 168 TRP A O 1
ATOM 1407 N N . ASN A 1 169 ? 6.921 -4.161 2.677 1.00 86.12 169 ASN A N 1
ATOM 1408 C CA . ASN A 1 169 ? 6.405 -3.746 3.971 1.00 86.12 169 ASN A CA 1
ATOM 1409 C C . ASN A 1 169 ? 4.956 -3.284 3.820 1.00 86.12 169 ASN A C 1
ATOM 1411 O O . ASN A 1 169 ? 4.685 -2.354 3.065 1.00 86.12 169 ASN A O 1
ATOM 1415 N N . SER A 1 170 ? 4.021 -3.864 4.561 1.00 87.94 170 SER A N 1
ATOM 1416 C CA . SER A 1 170 ? 2.665 -3.324 4.641 1.00 87.94 170 SER A CA 1
ATOM 1417 C C . SER A 1 170 ? 2.166 -3.244 6.075 1.00 87.94 170 SER A C 1
ATOM 1419 O O . SER A 1 170 ? 2.535 -4.033 6.940 1.00 87.94 170 SER A O 1
ATOM 1421 N N . ARG A 1 171 ? 1.346 -2.234 6.344 1.00 89.75 171 ARG A N 1
ATOM 1422 C CA . ARG A 1 171 ? 0.761 -1.954 7.651 1.00 89.75 171 ARG A CA 1
ATOM 1423 C C . ARG A 1 171 ? -0.742 -2.021 7.528 1.00 89.75 171 ARG A C 1
ATOM 1425 O O . ARG A 1 171 ? -1.314 -1.353 6.670 1.00 89.75 171 ARG A O 1
ATOM 1432 N N . TRP A 1 172 ? -1.366 -2.775 8.413 1.00 93.00 172 TRP A N 1
ATOM 1433 C CA . TRP A 1 172 ? -2.789 -3.073 8.390 1.00 93.00 172 TRP A CA 1
ATOM 1434 C C . TRP A 1 172 ? -3.411 -2.787 9.747 1.00 93.00 172 TRP A C 1
ATOM 1436 O O . TRP A 1 172 ? -2.733 -2.857 10.772 1.00 93.00 172 TRP A O 1
ATOM 1446 N N . PHE A 1 173 ? -4.703 -2.492 9.769 1.00 94.06 173 PHE A N 1
ATOM 1447 C CA . PHE A 1 173 ? -5.483 -2.443 11.001 1.00 94.06 173 PHE A CA 1
ATOM 1448 C C . PHE A 1 173 ? -6.841 -3.104 10.811 1.00 94.06 173 PHE A C 1
ATOM 1450 O O . PHE A 1 173 ? -7.394 -3.111 9.712 1.00 94.06 173 PHE A O 1
ATOM 1457 N N . TRP A 1 174 ? -7.353 -3.683 11.890 1.00 94.88 174 TRP A N 1
ATOM 1458 C CA . TRP A 1 174 ? -8.642 -4.360 11.905 1.00 94.88 174 TRP A CA 1
ATOM 1459 C C . TRP A 1 174 ? -9.768 -3.374 12.215 1.00 94.88 174 TRP A C 1
ATOM 1461 O O . TRP A 1 174 ? -9.683 -2.628 13.194 1.00 94.88 174 TRP A O 1
ATOM 1471 N N . ASP A 1 175 ? -10.832 -3.404 11.414 1.00 94.06 175 ASP A N 1
ATOM 1472 C CA . ASP A 1 175 ? -12.099 -2.727 11.709 1.00 94.06 175 ASP A CA 1
ATOM 1473 C C . ASP A 1 175 ? -13.116 -3.748 12.257 1.00 94.06 175 ASP A C 1
ATOM 1475 O O . ASP A 1 175 ? -13.627 -4.567 11.482 1.00 94.06 175 ASP A O 1
ATOM 1479 N N . PRO A 1 176 ? -13.432 -3.719 13.569 1.00 93.31 176 PRO A N 1
ATOM 1480 C CA . PRO A 1 176 ? -14.351 -4.676 14.184 1.00 93.31 176 PRO A CA 1
ATOM 1481 C C . PRO A 1 176 ? -15.774 -4.634 13.624 1.00 93.31 176 PRO A C 1
ATOM 1483 O O . PRO A 1 176 ? -16.386 -5.692 13.476 1.00 93.31 176 PRO A O 1
ATOM 1486 N N . ASP A 1 177 ? -16.289 -3.449 13.287 1.00 92.56 177 ASP A N 1
ATOM 1487 C CA . ASP A 1 177 ? -17.667 -3.287 12.802 1.00 92.56 177 ASP A CA 1
ATOM 1488 C C . ASP A 1 177 ? -17.839 -3.908 11.417 1.00 92.56 177 ASP A C 1
ATOM 1490 O O . ASP A 1 177 ? -18.867 -4.503 11.093 1.00 92.56 177 ASP A O 1
ATOM 1494 N N . ARG A 1 178 ? -16.811 -3.757 10.579 1.00 90.44 178 ARG A N 1
ATOM 1495 C CA . ARG A 1 178 ? -16.818 -4.237 9.194 1.00 90.44 178 ARG A CA 1
ATOM 1496 C C . ARG A 1 178 ? -16.262 -5.651 9.054 1.00 90.44 178 ARG A C 1
ATOM 1498 O O . ARG A 1 178 ? -16.503 -6.269 8.017 1.00 90.44 178 ARG A O 1
ATOM 1505 N N . GLN A 1 179 ? -15.567 -6.150 10.075 1.00 92.06 179 GLN A N 1
ATOM 1506 C CA . GLN A 1 179 ? -14.844 -7.421 10.087 1.00 92.06 179 GLN A CA 1
ATOM 1507 C C . GLN A 1 179 ? -13.868 -7.571 8.910 1.00 92.06 179 GLN A C 1
ATOM 1509 O O . GLN A 1 179 ? -13.895 -8.580 8.202 1.00 92.06 179 GLN A O 1
ATOM 1514 N N . ILE A 1 180 ? -13.030 -6.554 8.698 1.00 91.12 180 ILE A N 1
ATOM 1515 C CA . ILE A 1 180 ? -12.046 -6.504 7.605 1.00 91.12 180 ILE A CA 1
ATOM 1516 C C . ILE A 1 180 ? -10.682 -6.012 8.079 1.00 91.12 180 ILE A C 1
ATOM 1518 O O . ILE A 1 180 ? -10.581 -5.237 9.039 1.00 91.12 180 ILE A O 1
ATOM 1522 N N . TRP A 1 181 ? -9.644 -6.402 7.342 1.00 92.81 181 TRP A N 1
ATOM 1523 C CA . TRP A 1 181 ? -8.323 -5.787 7.444 1.00 92.81 181 TRP A CA 1
ATOM 1524 C C . TRP A 1 181 ? -8.194 -4.646 6.440 1.00 92.81 181 TRP A C 1
ATOM 1526 O O . TRP A 1 181 ? -8.466 -4.800 5.254 1.00 92.81 181 TRP A O 1
ATOM 1536 N N . ILE A 1 182 ? -7.755 -3.484 6.913 1.00 91.06 182 ILE A N 1
ATOM 1537 C CA . ILE A 1 182 ? -7.589 -2.288 6.087 1.00 91.06 182 ILE A CA 1
ATOM 1538 C C . ILE A 1 182 ? -6.103 -1.977 5.954 1.00 91.06 182 ILE A C 1
ATOM 1540 O O . ILE A 1 182 ? -5.406 -1.800 6.956 1.00 91.06 182 ILE A O 1
ATOM 1544 N N . CYS A 1 183 ? -5.622 -1.870 4.714 1.00 89.62 183 CYS A N 1
ATOM 1545 C CA . CYS A 1 183 ? -4.254 -1.452 4.432 1.00 89.62 183 CYS A CA 1
ATOM 1546 C C . CYS A 1 183 ? -4.086 0.036 4.764 1.00 89.62 183 CYS A C 1
ATOM 1548 O O . CYS A 1 183 ? -4.663 0.911 4.121 1.00 89.62 183 CYS A O 1
ATOM 1550 N N . HIS A 1 184 ? -3.268 0.333 5.769 1.00 86.88 184 HIS A N 1
ATOM 1551 C CA . HIS A 1 184 ? -2.877 1.692 6.117 1.00 86.88 184 HIS A CA 1
ATOM 1552 C C . HIS A 1 184 ? -1.751 2.205 5.227 1.00 86.88 184 HIS A C 1
ATOM 1554 O O . HIS A 1 184 ? -1.772 3.363 4.820 1.00 86.88 184 HIS A O 1
ATOM 1560 N N . ALA A 1 185 ? -0.744 1.378 4.966 1.00 83.94 185 ALA A N 1
ATOM 1561 C CA . ALA A 1 185 ? 0.419 1.766 4.185 1.00 83.94 185 ALA A CA 1
ATOM 1562 C C . ALA A 1 185 ? 1.072 0.543 3.555 1.00 83.94 185 ALA A C 1
ATOM 1564 O O . ALA A 1 185 ? 1.056 -0.536 4.141 1.00 83.94 185 ALA A O 1
ATOM 1565 N N . MET A 1 186 ? 1.686 0.734 2.392 1.00 84.00 186 MET A N 1
ATOM 1566 C CA . MET A 1 186 ? 2.417 -0.312 1.693 1.00 84.00 186 MET A CA 1
ATOM 1567 C C . MET A 1 186 ? 3.654 0.282 1.031 1.00 84.00 186 MET A C 1
ATOM 1569 O O . MET A 1 186 ? 3.531 1.145 0.174 1.00 84.00 186 MET A O 1
ATOM 1573 N N . ALA A 1 187 ? 4.839 -0.168 1.416 1.00 79.44 187 ALA A N 1
ATOM 1574 C CA . ALA A 1 187 ? 6.125 0.322 0.946 1.00 79.44 187 ALA A CA 1
ATOM 1575 C C . ALA A 1 187 ? 7.017 -0.834 0.473 1.00 79.44 187 ALA A C 1
ATOM 1577 O O . ALA A 1 187 ? 6.817 -1.994 0.834 1.00 79.44 187 ALA A O 1
ATOM 1578 N N . ARG A 1 188 ? 8.022 -0.503 -0.338 1.00 77.25 188 ARG A N 1
ATOM 1579 C CA . ARG A 1 188 ? 9.136 -1.395 -0.676 1.00 77.25 188 ARG A CA 1
ATOM 1580 C C . ARG A 1 188 ? 10.385 -0.850 0.014 1.00 77.25 188 ARG A C 1
ATOM 1582 O O . ARG A 1 188 ? 10.719 0.320 -0.158 1.00 77.25 188 ARG A O 1
ATOM 1589 N N . THR A 1 189 ? 11.055 -1.672 0.810 1.00 71.19 189 THR A N 1
ATOM 1590 C CA . THR A 1 189 ? 12.338 -1.351 1.442 1.00 71.19 189 THR A CA 1
ATOM 1591 C C . THR A 1 189 ? 13.392 -2.283 0.857 1.00 71.19 189 THR A C 1
ATOM 1593 O O . THR A 1 189 ? 13.355 -3.489 1.062 1.00 71.19 189 THR A O 1
ATOM 1596 N N . GLY A 1 190 ? 14.289 -1.748 0.032 1.00 61.25 190 GLY A N 1
ATOM 1597 C CA . GLY A 1 190 ? 15.241 -2.546 -0.743 1.00 61.25 190 GLY A CA 1
ATOM 1598 C C . GLY A 1 190 ? 16.681 -2.295 -0.336 1.00 61.25 190 GLY A C 1
ATOM 1599 O O . GLY A 1 190 ? 17.027 -1.196 0.098 1.00 61.25 190 GLY A O 1
ATOM 1600 N N . TRP A 1 191 ? 17.531 -3.304 -0.515 1.00 58.91 191 TRP A N 1
ATOM 1601 C CA . TRP A 1 191 ? 18.967 -3.145 -0.303 1.00 58.91 191 TRP A CA 1
ATOM 1602 C C . TRP A 1 191 ? 19.627 -2.380 -1.456 1.00 58.91 191 TRP A C 1
ATOM 1604 O O . TRP A 1 191 ? 20.493 -1.552 -1.182 1.00 58.91 191 TRP A O 1
ATOM 1614 N N . ASP A 1 192 ? 19.126 -2.539 -2.690 1.00 51.34 192 ASP A N 1
ATOM 1615 C CA . ASP A 1 192 ? 19.802 -2.053 -3.905 1.00 51.34 192 ASP A CA 1
ATOM 1616 C C . ASP A 1 192 ? 18.917 -1.262 -4.894 1.00 51.34 192 ASP A C 1
ATOM 1618 O O . ASP A 1 192 ? 19.375 -0.934 -5.986 1.00 51.34 192 ASP A O 1
ATOM 1622 N N . SER A 1 193 ? 17.661 -0.918 -4.570 1.00 47.34 193 SER A N 1
ATOM 1623 C CA . SER A 1 193 ? 16.794 -0.211 -5.535 1.00 47.34 193 SER A CA 1
ATOM 1624 C C . SER A 1 193 ? 15.821 0.812 -4.936 1.00 47.34 193 SER A C 1
ATOM 1626 O O . SER A 1 193 ? 15.350 0.700 -3.804 1.00 47.34 193 SER A O 1
ATOM 1628 N N . MET A 1 194 ? 15.527 1.841 -5.742 1.00 50.06 194 MET A N 1
ATOM 1629 C CA . MET A 1 194 ? 14.598 2.938 -5.451 1.00 50.06 194 MET A CA 1
ATOM 1630 C C . MET A 1 194 ? 13.228 2.663 -6.081 1.00 50.06 194 MET A C 1
ATOM 1632 O O . MET A 1 194 ? 12.897 3.218 -7.135 1.00 50.06 194 MET A O 1
ATOM 1636 N N . VAL A 1 195 ? 12.430 1.786 -5.468 1.00 52.78 195 VAL A N 1
ATOM 1637 C CA . VAL A 1 195 ? 11.126 1.393 -6.026 1.00 52.78 195 VAL A CA 1
ATOM 1638 C C . VAL A 1 195 ? 9.971 1.961 -5.214 1.00 52.78 195 VAL A C 1
ATOM 1640 O O . VAL A 1 195 ? 9.893 1.799 -3.999 1.00 52.78 195 VAL A O 1
ATOM 1643 N N . VAL A 1 196 ? 9.078 2.659 -5.908 1.00 58.44 196 VAL A N 1
ATOM 1644 C CA . VAL A 1 196 ? 7.948 3.375 -5.324 1.00 58.44 196 VAL A CA 1
ATOM 1645 C C . VAL A 1 196 ? 6.718 2.470 -5.317 1.00 58.44 196 VAL A C 1
ATOM 1647 O O . VAL A 1 196 ? 6.433 1.806 -6.309 1.00 58.44 196 VAL A O 1
ATOM 1650 N N . MET A 1 197 ? 5.957 2.470 -4.218 1.00 66.12 197 MET A N 1
ATOM 1651 C CA . MET A 1 197 ? 4.675 1.763 -4.144 1.00 66.12 197 MET A CA 1
ATOM 1652 C C . MET A 1 197 ? 3.499 2.705 -4.353 1.00 66.12 197 MET A C 1
ATOM 1654 O O . MET A 1 197 ? 3.392 3.736 -3.691 1.00 66.12 197 MET A O 1
ATOM 1658 N N . HIS A 1 198 ? 2.589 2.290 -5.229 1.00 72.62 198 HIS A N 1
ATOM 1659 C CA . HIS A 1 198 ? 1.309 2.942 -5.470 1.00 72.62 198 HIS A CA 1
ATOM 1660 C C . HIS A 1 198 ? 0.207 1.968 -5.035 1.00 72.62 198 HIS A C 1
ATOM 1662 O O . HIS A 1 198 ? 0.230 0.795 -5.441 1.00 72.62 198 HIS A O 1
ATOM 1668 N N . TYR A 1 199 ? -0.701 2.399 -4.155 1.00 67.25 199 TYR A N 1
ATOM 1669 C CA . TYR A 1 199 ? -1.746 1.524 -3.620 1.00 67.25 199 TYR A CA 1
ATOM 1670 C C . TYR A 1 199 ? -3.089 2.199 -3.440 1.00 67.25 199 TYR A C 1
ATOM 1672 O O . TYR A 1 199 ? -3.158 3.411 -3.145 1.00 67.25 199 TYR A O 1
#

Mean predicted aligned error: 5.8 Å

pLDDT: mean 84.6, std 10.91, range [47.34, 96.62]

Foldseek 3Di:
DFDDPVVVVVQCLVLQLDLAVVSVLVVVVVDQWAFQAPPDDVVLCVVLVVVCCVVPVPDDDDRHCLSVSLRVVSNCCCPVVLARKDQDDDPPLQKDKDKDKDLDPVCQPDDPDDPVRCCSQPVAQPDAERERIGHPDDPVRQSVVPSMKMKMWMWGWIAGPVRFIWIWIWIWIADPVVSDIDTPGIGTGGPPDDDYHYD

Radius of gyration: 16.8 Å; Cα contacts (8 Å, |Δi|>4): 332; chains: 1; bounding box: 38×39×44 Å

Sequence (199 aa):
MQESLVQTILQQLLARSEREPDTYLSLAEHERTRWISEQDPEQEWRLIKMRHEGLFPDIHFNKNEAKLMLRRFLQHELDERQSNLIAIGDGIWGARVHVNRSRTRDDAFYSDLSKEESLYWLGRSTHNAFRFRMPAATVNEILHRHGVIFTASVYIMVESEGGSKYNWNSRWFWDPDRQIWICHAMARTGWDSMVVMHY

Solvent-accessible surface area (backbone atoms only — not comparable to full-atom values): 11199 Å² total; per-residue (Å²): 131,83,62,51,65,68,56,56,51,48,52,54,50,55,30,46,36,44,95,46,50,62,51,37,52,55,52,54,71,73,41,82,46,41,73,48,50,72,87,50,64,65,76,65,46,51,62,49,50,57,52,43,52,70,76,36,70,91,54,84,90,56,56,87,37,41,69,60,52,51,41,51,53,46,44,49,40,40,74,78,54,35,51,33,49,40,81,70,48,75,68,88,78,14,52,49,77,49,76,42,79,23,72,48,76,83,57,39,78,61,72,94,57,51,75,67,54,39,46,72,62,48,66,44,64,80,54,69,52,42,65,47,50,42,63,78,66,51,74,67,59,44,29,71,75,64,56,41,40,44,22,35,44,35,38,32,34,31,27,24,76,69,69,52,51,30,26,43,35,36,32,32,36,54,41,80,93,77,45,40,73,43,78,75,46,50,34,39,23,21,89,84,60,95,55,75,30,78,80

Secondary structure (DSSP, 8-state):
-PPPHHHHHHHHHHHHHSS-HHHHHHHHHHSSEEE--TTS-HHHHHHHHHHHHHH-TTS---GGGHHHHHHHHHHHHHHHH---EEE---GGGTEEEEEEEESSHHHHT-----HHHHHHHHTT---PPB--EEESS-HHHHHHHHS-EEEEEEEEEEEETTS-EEEEEEEEEEETTTTEEEEEEEEEEESS-----B-

Nearest PDB structures (foldseek):
  5kuy-assembly1_G  TM=7.628E-01  e=1.910E+00  synthetic construct
  2w9p-assembly9_I  TM=7.179E-01  e=1.798E+00  Solanum tuberosum
  1gy5-assembly1_A  TM=5.294E-01  e=2.743E+00  Homo sapiens
  1jb2-assembly1_B  TM=5.286E-01  e=4.184E+00  Rattus norvegicus
  1qma-assembly1_A  TM=5.488E-01  e=5.014E+00  Rattus norvegicus